Protein AF-A0A1G8ZQE1-F1 (afdb_monomer_lite)

pLDDT: mean 88.24, std 13.38, range [28.72, 98.56]

Structure (mmCIF, N/CA/C/O backbone):
data_AF-A0A1G8ZQE1-F1
#
_entry.id   AF-A0A1G8ZQE1-F1
#
loop_
_atom_site.group_PDB
_atom_site.id
_atom_site.type_symbol
_atom_site.label_atom_id
_atom_site.label_alt_id
_atom_site.label_comp_id
_atom_site.label_asym_id
_atom_site.label_entity_id
_atom_site.label_seq_id
_atom_site.pdbx_PDB_ins_code
_atom_site.Cartn_x
_atom_site.Cartn_y
_atom_site.Cartn_z
_atom_site.occupancy
_atom_site.B_iso_or_equiv
_atom_site.auth_seq_id
_atom_site.auth_comp_id
_atom_site.auth_asym_id
_atom_site.auth_atom_id
_atom_site.pdbx_PDB_model_num
ATOM 1 N N . MET A 1 1 ? -10.781 11.362 20.128 1.00 74.88 1 MET A N 1
ATOM 2 C CA . MET A 1 1 ? -9.457 10.837 19.726 1.00 74.88 1 MET A CA 1
ATOM 3 C C . MET A 1 1 ? -9.677 10.021 18.466 1.00 74.88 1 MET A C 1
ATOM 5 O O . MET A 1 1 ? -10.581 9.199 18.481 1.00 74.88 1 MET A O 1
ATOM 9 N N . THR A 1 2 ? -8.932 10.255 17.391 1.00 83.50 2 THR A N 1
ATOM 10 C CA . THR A 1 2 ? -9.034 9.439 16.171 1.00 83.50 2 THR A CA 1
ATOM 11 C C . THR A 1 2 ? -7.935 8.386 16.208 1.00 83.50 2 THR A C 1
ATOM 13 O O . THR A 1 2 ? -6.763 8.739 16.358 1.00 83.50 2 THR A O 1
ATOM 16 N N . ARG A 1 3 ? -8.302 7.106 16.096 1.00 92.19 3 ARG A N 1
ATOM 17 C CA . ARG A 1 3 ? -7.350 6.001 15.934 1.00 92.19 3 ARG A CA 1
ATOM 18 C C . ARG A 1 3 ? -7.222 5.705 14.440 1.00 92.19 3 ARG A C 1
ATOM 20 O O . ARG A 1 3 ? -8.227 5.488 13.770 1.00 92.19 3 ARG A O 1
ATOM 27 N N . ILE A 1 4 ? -5.996 5.742 13.928 1.00 94.06 4 ILE A N 1
ATOM 28 C CA . ILE A 1 4 ? -5.669 5.380 12.546 1.00 94.06 4 ILE A CA 1
ATOM 29 C C . ILE A 1 4 ? -4.749 4.170 12.598 1.00 94.06 4 ILE A C 1
ATOM 31 O O . ILE A 1 4 ? -3.746 4.188 13.314 1.00 94.06 4 ILE A O 1
ATOM 35 N N . GLN A 1 5 ? -5.074 3.143 11.824 1.00 96.62 5 GLN A N 1
ATOM 36 C CA . GLN A 1 5 ? -4.178 2.021 11.580 1.00 96.62 5 GLN A CA 1
ATOM 37 C C . GLN A 1 5 ? -3.595 2.163 10.177 1.00 96.62 5 GLN A C 1
ATOM 39 O O . GLN A 1 5 ? -4.320 2.118 9.185 1.00 96.62 5 GLN A O 1
ATOM 44 N N . GLN A 1 6 ? -2.289 2.384 10.092 1.00 97.25 6 GLN A N 1
ATOM 45 C CA . GLN A 1 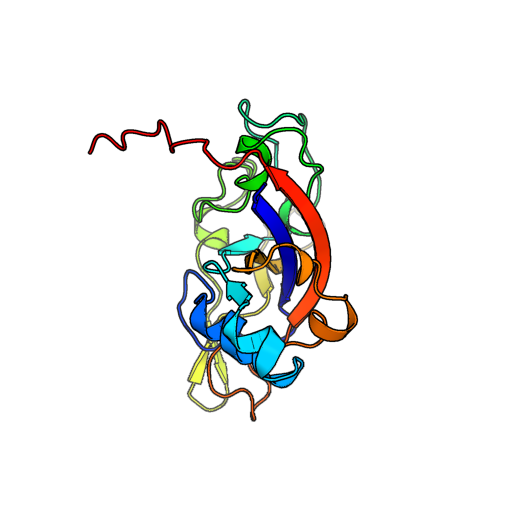6 ? -1.563 2.333 8.833 1.00 97.25 6 GLN A CA 1
ATOM 46 C C . GLN A 1 6 ? -1.208 0.878 8.551 1.00 97.25 6 GLN A C 1
ATOM 48 O O . GLN A 1 6 ? -0.646 0.212 9.418 1.00 97.25 6 GLN A O 1
ATOM 53 N N . VAL A 1 7 ? -1.530 0.403 7.353 1.00 98.12 7 VAL A N 1
ATOM 54 C CA . VAL A 1 7 ? -1.290 -0.981 6.939 1.00 98.12 7 VAL A CA 1
ATOM 55 C C . VA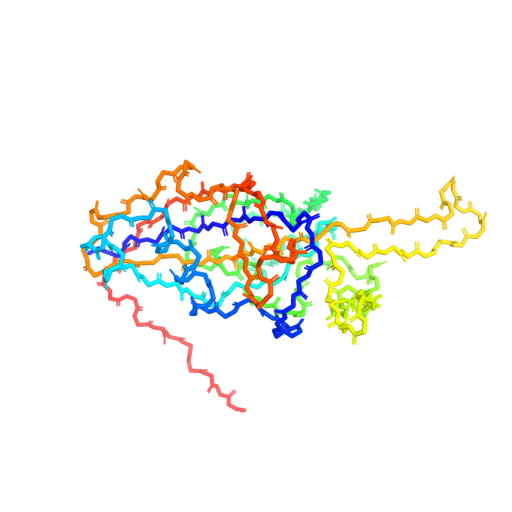L A 1 7 ? -0.477 -0.988 5.656 1.00 98.12 7 VAL A C 1
ATOM 57 O O . VAL A 1 7 ? -0.697 -0.162 4.764 1.00 98.12 7 VAL A O 1
ATOM 60 N N . HIS A 1 8 ? 0.474 -1.910 5.582 1.00 98.25 8 HIS A N 1
ATOM 61 C CA . HIS A 1 8 ? 1.386 -2.070 4.468 1.00 98.25 8 HIS A CA 1
ATOM 62 C C . HIS A 1 8 ? 1.402 -3.525 4.014 1.00 98.25 8 HIS A C 1
ATOM 64 O O . HIS A 1 8 ? 1.756 -4.431 4.771 1.00 98.25 8 HIS A O 1
ATOM 70 N N . TRP A 1 9 ? 1.022 -3.740 2.763 1.00 98.56 9 TRP A N 1
ATOM 71 C CA . TRP A 1 9 ? 0.944 -5.056 2.145 1.00 98.56 9 TRP A CA 1
ATOM 72 C C . TRP A 1 9 ? 1.964 -5.196 1.026 1.00 98.56 9 TRP A C 1
ATOM 74 O O . TRP A 1 9 ? 2.229 -4.236 0.318 1.00 98.56 9 TRP A O 1
ATOM 84 N N . GLU A 1 10 ? 2.488 -6.393 0.808 1.00 98.25 10 GLU A N 1
ATOM 85 C CA . GLU A 1 10 ? 3.235 -6.749 -0.400 1.00 98.25 10 GLU A CA 1
ATOM 86 C C . GLU A 1 10 ? 2.296 -7.375 -1.427 1.00 98.25 10 GLU A C 1
ATOM 88 O O . GLU A 1 10 ? 1.501 -8.245 -1.074 1.00 98.25 10 GLU A O 1
ATOM 93 N N . LEU A 1 11 ? 2.403 -6.962 -2.692 1.00 96.50 11 LEU A N 1
ATOM 94 C CA . LEU A 1 11 ? 1.735 -7.651 -3.793 1.00 96.50 11 LEU A CA 1
ATOM 95 C C . LEU A 1 11 ? 2.460 -8.966 -4.091 1.00 96.50 11 LEU A C 1
ATOM 97 O O . LEU A 1 11 ? 3.648 -8.981 -4.421 1.00 96.50 11 LEU A O 1
ATOM 101 N N . ASN A 1 12 ? 1.717 -10.066 -4.015 1.00 95.69 12 ASN A N 1
ATOM 102 C CA . ASN A 1 12 ? 2.200 -11.405 -4.344 1.00 95.69 12 ASN A CA 1
ATOM 103 C C . ASN A 1 12 ? 1.783 -11.838 -5.751 1.00 95.69 12 ASN A C 1
ATOM 105 O O . ASN A 1 12 ? 2.474 -12.640 -6.370 1.00 95.69 12 ASN A O 1
ATOM 109 N N . MET A 1 13 ? 0.684 -11.282 -6.266 1.00 94.81 13 MET A N 1
ATOM 110 C CA . MET A 1 13 ? 0.169 -11.567 -7.603 1.00 94.81 13 MET A CA 1
ATOM 111 C C . MET A 1 13 ? -0.226 -10.296 -8.343 1.00 94.81 13 MET A C 1
ATOM 113 O O . MET A 1 13 ? -0.535 -9.267 -7.737 1.00 94.81 13 MET A O 1
ATOM 117 N N . ASP A 1 14 ? -0.227 -10.383 -9.675 1.00 94.75 14 ASP A N 1
ATOM 118 C CA . ASP A 1 14 ? -0.580 -9.267 -10.550 1.00 94.75 14 ASP A CA 1
ATOM 119 C C . ASP A 1 14 ? -1.972 -8.724 -10.185 1.00 94.75 14 ASP A C 1
ATOM 121 O O . ASP A 1 14 ? -2.891 -9.482 -9.878 1.00 94.75 14 ASP A O 1
ATOM 125 N N . TYR A 1 15 ? -2.145 -7.409 -10.204 1.00 94.38 15 TYR A N 1
ATOM 126 C CA . TYR A 1 15 ? -3.361 -6.740 -9.760 1.00 94.38 15 TYR A CA 1
ATOM 127 C C . TYR A 1 15 ? -4.209 -6.283 -10.947 1.00 94.38 15 TYR A C 1
ATOM 129 O O . TYR A 1 15 ? -3.729 -5.635 -11.878 1.00 94.38 15 TYR A O 1
ATOM 137 N N . LEU A 1 16 ? -5.505 -6.591 -10.896 1.00 93.94 16 LEU A N 1
ATOM 138 C CA . LEU A 1 16 ? -6.478 -6.149 -11.888 1.00 93.94 16 LEU A CA 1
ATOM 139 C C . LEU A 1 16 ? -7.362 -5.044 -11.299 1.00 93.94 16 LEU A C 1
ATOM 141 O O . LEU A 1 16 ? -8.345 -5.312 -10.603 1.00 93.94 16 LEU A O 1
ATOM 145 N N . GLY A 1 17 ? -7.032 -3.793 -11.602 1.00 91.44 17 GLY A N 1
ATOM 146 C CA . GLY A 1 17 ? -7.780 -2.639 -11.121 1.00 91.44 17 GLY A CA 1
ATOM 147 C C . GLY A 1 17 ? -7.195 -1.322 -11.612 1.00 91.44 17 GLY A C 1
ATOM 148 O O . GLY A 1 17 ? -6.689 -1.235 -12.728 1.00 91.44 17 GLY A O 1
ATOM 149 N N . HIS A 1 18 ? -7.301 -0.281 -10.790 1.00 91.31 18 HIS A N 1
ATOM 150 C CA . HIS A 1 18 ? -6.838 1.053 -11.162 1.00 91.31 18 HIS A CA 1
ATOM 151 C C . HIS A 1 18 ? -5.294 1.148 -11.160 1.00 91.31 18 HIS A C 1
ATOM 153 O O . HIS A 1 18 ? -4.672 0.699 -10.201 1.00 91.31 18 HIS A O 1
ATOM 159 N N . PRO A 1 19 ? -4.657 1.758 -12.179 1.00 87.25 19 PRO A N 1
ATOM 160 C CA . PRO A 1 19 ? -3.200 1.715 -12.360 1.00 87.25 19 PRO A CA 1
ATOM 161 C C . PRO A 1 19 ? -2.379 2.427 -11.279 1.00 87.25 19 PRO A C 1
ATOM 163 O O . PRO A 1 19 ? -1.227 2.079 -11.062 1.00 87.25 19 PRO A O 1
ATOM 166 N N . TYR A 1 20 ? -2.965 3.419 -10.609 1.00 87.38 20 TYR A N 1
ATOM 167 C CA . TYR A 1 20 ? -2.240 4.286 -9.670 1.00 87.38 20 TYR A CA 1
ATOM 168 C C . TYR A 1 20 ? -2.522 3.996 -8.194 1.00 87.38 20 TYR A C 1
ATOM 170 O O . TYR A 1 20 ? -1.831 4.516 -7.323 1.00 87.38 20 TYR A O 1
ATOM 178 N N . TYR A 1 21 ? -3.570 3.227 -7.902 1.00 92.94 21 TYR A N 1
ATOM 179 C CA . TYR A 1 21 ? -3.982 2.952 -6.531 1.00 92.94 21 TYR A CA 1
ATOM 180 C C . TYR A 1 21 ? -4.882 1.717 -6.453 1.00 92.94 21 TYR A C 1
ATOM 182 O O . TYR A 1 21 ? -5.594 1.361 -7.396 1.00 92.94 21 TYR A O 1
ATOM 190 N N . VAL A 1 22 ? -4.942 1.122 -5.268 1.00 95.88 22 VAL A N 1
ATOM 191 C CA . VAL A 1 22 ? -6.024 0.225 -4.867 1.00 95.88 22 VAL A CA 1
ATOM 192 C C . VAL A 1 22 ? -7.141 1.073 -4.267 1.00 95.88 22 VAL A C 1
ATOM 194 O O . VAL A 1 22 ? -6.901 1.889 -3.379 1.00 95.88 22 VAL A O 1
ATOM 197 N N . SER A 1 23 ? -8.371 0.955 -4.771 1.00 96.12 23 SER A N 1
ATOM 198 C CA . SER A 1 23 ? -9.459 1.791 -4.254 1.00 96.12 23 SER A CA 1
ATOM 199 C C . SER A 1 23 ? -9.791 1.440 -2.806 1.00 96.12 23 SER A C 1
ATOM 201 O O . SER A 1 23 ? -9.729 0.272 -2.419 1.00 96.12 23 SER A O 1
ATOM 203 N N . GLY A 1 24 ? -10.206 2.438 -2.019 1.00 96.56 24 GLY A N 1
ATOM 204 C CA . GLY A 1 24 ? -10.662 2.189 -0.647 1.00 96.56 24 GLY A CA 1
ATOM 205 C C . GLY A 1 24 ? -11.797 1.165 -0.608 1.00 96.56 24 GLY A C 1
ATOM 206 O O . GLY A 1 24 ? -11.796 0.274 0.230 1.00 96.56 24 GLY A O 1
ATOM 207 N N . ASN A 1 25 ? -12.690 1.190 -1.604 1.00 95.19 25 ASN A N 1
ATOM 208 C CA . ASN A 1 25 ? -13.752 0.194 -1.745 1.00 95.19 25 ASN A CA 1
ATOM 209 C C . ASN A 1 25 ? -13.220 -1.230 -2.008 1.00 95.19 25 ASN A C 1
ATOM 211 O O . ASN A 1 25 ? -13.773 -2.206 -1.505 1.00 95.19 25 ASN A O 1
ATOM 215 N N . ALA A 1 26 ? -12.142 -1.379 -2.787 1.00 95.88 26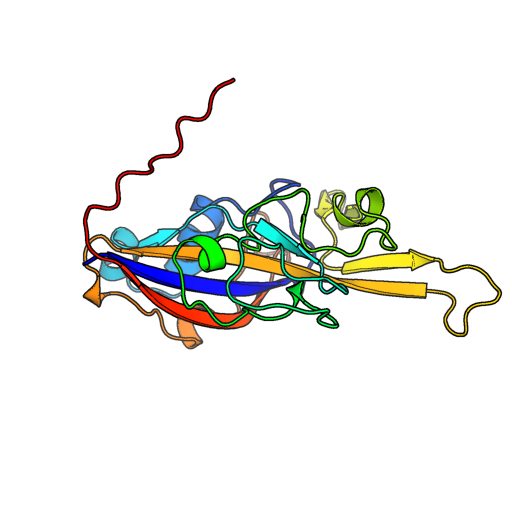 ALA A N 1
ATOM 216 C CA . ALA A 1 26 ? -11.529 -2.686 -3.025 1.00 95.88 26 ALA A CA 1
ATOM 217 C C . ALA A 1 26 ? -10.902 -3.266 -1.748 1.00 95.88 26 ALA A C 1
ATOM 219 O O . ALA A 1 26 ? -11.036 -4.469 -1.522 1.00 95.88 26 ALA A O 1
ATOM 220 N N . ILE A 1 27 ? -10.276 -2.418 -0.923 1.00 97.56 27 ILE A N 1
ATOM 221 C CA . ILE A 1 27 ? -9.722 -2.792 0.388 1.00 97.56 27 ILE A CA 1
ATOM 222 C C . ILE A 1 27 ? -10.855 -3.118 1.363 1.00 97.56 27 ILE A C 1
ATOM 224 O O . ILE A 1 27 ? -10.860 -4.193 1.951 1.00 97.56 27 ILE A O 1
ATOM 228 N N . TYR A 1 28 ? -11.860 -2.245 1.464 1.00 96.88 28 TYR A N 1
ATOM 229 C CA . TYR A 1 28 ? -13.053 -2.442 2.287 1.00 96.88 28 TYR A CA 1
ATOM 230 C C . TYR A 1 28 ? -13.715 -3.797 2.019 1.00 96.88 28 TYR A C 1
ATOM 232 O O . TYR A 1 28 ? -13.971 -4.557 2.947 1.00 96.88 28 TYR A O 1
ATOM 240 N N . HIS A 1 29 ? -13.951 -4.148 0.752 1.00 95.31 29 HIS A N 1
ATOM 241 C CA . HIS A 1 29 ? -14.540 -5.444 0.415 1.00 95.31 29 HIS A CA 1
ATOM 242 C C . HIS A 1 29 ? -13.605 -6.629 0.656 1.00 95.31 29 HIS A C 1
ATOM 244 O O . HIS A 1 29 ? -14.102 -7.719 0.912 1.00 95.31 29 HIS A O 1
ATOM 250 N N . ALA A 1 30 ? -12.286 -6.454 0.545 1.00 96.00 30 ALA A N 1
ATOM 251 C CA . ALA A 1 30 ? -11.346 -7.519 0.883 1.00 96.00 30 ALA A CA 1
ATOM 252 C C . ALA A 1 30 ? -11.377 -7.814 2.391 1.00 96.00 30 ALA A C 1
ATOM 254 O O . ALA A 1 30 ? -11.460 -8.975 2.775 1.00 96.00 30 ALA A O 1
ATOM 255 N N . LEU A 1 31 ? -11.419 -6.772 3.228 1.00 96.69 31 LEU A N 1
ATOM 256 C CA . LEU A 1 31 ? -11.558 -6.903 4.682 1.00 96.69 31 LEU A CA 1
ATOM 257 C C . LEU A 1 31 ? -12.892 -7.546 5.080 1.00 96.69 31 LEU A C 1
ATOM 259 O O . LEU A 1 31 ? -12.921 -8.407 5.951 1.00 96.69 31 LEU A O 1
ATOM 263 N N . GLY A 1 32 ? -13.989 -7.194 4.405 1.00 94.88 32 GLY A N 1
ATOM 264 C CA . GLY A 1 32 ? -15.312 -7.779 4.663 1.00 94.88 32 GLY A CA 1
ATOM 265 C C . GLY A 1 32 ? -15.430 -9.279 4.379 1.00 94.88 32 GLY A C 1
ATOM 266 O O . GLY A 1 32 ? -16.418 -9.886 4.770 1.00 94.88 32 GLY A O 1
ATOM 267 N N . MET A 1 33 ? -14.446 -9.889 3.707 1.00 92.50 33 MET A N 1
ATOM 268 C CA . MET A 1 33 ? -14.380 -11.348 3.557 1.00 92.50 33 MET A CA 1
ATOM 269 C C . MET A 1 33 ? -13.837 -12.051 4.807 1.00 92.50 33 MET A C 1
ATOM 271 O O . MET A 1 33 ? -14.060 -13.248 4.955 1.00 92.50 33 MET A O 1
ATOM 275 N N . GLN A 1 34 ? -13.114 -11.322 5.663 1.00 94.06 34 GLN A N 1
ATOM 276 C CA . GLN A 1 34 ? -12.479 -11.836 6.882 1.00 94.06 34 GLN A CA 1
ATOM 277 C C . GLN A 1 34 ? -13.176 -11.343 8.156 1.00 94.06 34 GLN A C 1
ATOM 279 O O . GLN A 1 34 ? -13.113 -11.997 9.191 1.00 94.06 34 GLN A O 1
ATOM 284 N N . LEU A 1 35 ? -13.832 -10.183 8.090 1.00 95.06 35 LEU A N 1
ATOM 285 C CA . LEU A 1 35 ? -14.507 -9.557 9.221 1.00 95.06 35 LEU A CA 1
ATOM 286 C C . LEU A 1 35 ? -15.956 -10.015 9.379 1.00 95.06 35 LEU A C 1
ATOM 288 O O . LEU A 1 35 ? -16.666 -10.260 8.402 1.00 95.06 35 LEU A O 1
ATOM 292 N N . GLU A 1 36 ? -16.420 -10.013 10.628 1.00 93.69 36 GLU A N 1
ATOM 293 C CA . GLU A 1 36 ? -17.847 -10.064 10.932 1.00 93.69 36 GLU A CA 1
ATOM 294 C C . GLU A 1 36 ? -18.559 -8.813 10.391 1.00 93.69 36 GLU A C 1
ATOM 296 O O . GLU A 1 36 ? -17.985 -7.725 10.275 1.00 93.69 36 GLU A O 1
ATOM 301 N N . HIS A 1 37 ? -19.825 -8.982 10.006 1.00 92.38 37 HIS A N 1
ATOM 302 C CA . HIS A 1 37 ? -20.577 -7.959 9.279 1.00 92.38 37 HIS A CA 1
ATOM 303 C C . HIS A 1 37 ? -20.765 -6.659 10.080 1.00 92.38 37 HIS A C 1
ATOM 305 O O . HIS A 1 37 ? -20.744 -5.568 9.511 1.00 92.38 37 HIS A O 1
ATOM 311 N N . ASP A 1 38 ? -20.937 -6.781 11.393 1.00 91.75 38 ASP A N 1
ATOM 312 C CA . ASP A 1 38 ? -21.126 -5.674 12.326 1.00 91.75 38 ASP A CA 1
ATOM 313 C C . ASP A 1 38 ? -19.859 -4.828 12.498 1.00 91.75 38 ASP A C 1
ATOM 315 O O . ASP A 1 38 ? -19.956 -3.606 12.533 1.00 91.75 38 ASP A O 1
ATOM 319 N N . VAL A 1 39 ? -18.675 -5.444 12.519 1.00 93.44 39 VAL A N 1
ATOM 320 C CA . VAL A 1 39 ? -17.393 -4.727 12.499 1.00 93.44 39 VAL A CA 1
ATOM 321 C C . VAL A 1 39 ? -17.172 -4.101 11.124 1.00 93.44 39 VAL A C 1
ATOM 323 O O . VAL A 1 39 ? -16.827 -2.924 11.017 1.00 93.44 39 VAL A O 1
ATOM 326 N N . HIS A 1 40 ? -17.409 -4.867 10.055 1.00 95.94 40 HIS A N 1
ATOM 327 C CA . HIS A 1 40 ? -17.120 -4.465 8.678 1.00 95.94 40 HIS A CA 1
ATOM 328 C C . HIS A 1 40 ? -17.804 -3.156 8.272 1.00 95.94 40 HIS A C 1
ATOM 330 O O . HIS A 1 40 ? -17.158 -2.301 7.673 1.00 95.94 40 HIS A O 1
ATOM 336 N N . GLN A 1 41 ? -19.073 -2.954 8.631 1.00 95.06 41 GLN A N 1
ATOM 337 C CA . GLN A 1 41 ? -19.821 -1.729 8.303 1.00 95.06 41 GLN A CA 1
ATOM 338 C C . GLN A 1 41 ? -19.267 -0.449 8.953 1.00 95.06 41 GLN A C 1
ATOM 340 O O . GLN A 1 41 ? -19.571 0.641 8.476 1.00 95.06 41 GLN A O 1
ATOM 345 N N . HIS A 1 42 ? -18.461 -0.571 10.011 1.00 95.50 42 HIS A N 1
ATOM 346 C CA . HIS A 1 42 ? -17.875 0.564 10.729 1.00 95.50 42 HIS A CA 1
ATOM 347 C C . HIS A 1 42 ? -16.421 0.841 10.340 1.00 95.50 42 HIS A C 1
ATOM 349 O O . HIS A 1 42 ? -15.862 1.854 10.763 1.00 95.50 42 HIS A O 1
ATOM 355 N N . ILE A 1 43 ? -15.802 -0.032 9.536 1.00 95.75 43 ILE A N 1
ATOM 356 C CA . ILE A 1 43 ? -14.443 0.161 9.028 1.00 95.75 43 ILE A CA 1
ATOM 357 C C . ILE A 1 43 ? -14.474 0.955 7.727 1.00 95.75 43 ILE A C 1
ATOM 359 O O . ILE A 1 43 ? -15.206 0.655 6.788 1.00 95.75 43 ILE A O 1
ATOM 363 N N . ASN A 1 44 ? -13.580 1.929 7.639 1.00 96.31 44 ASN A N 1
ATOM 364 C CA . ASN A 1 44 ? -13.335 2.726 6.454 1.00 96.3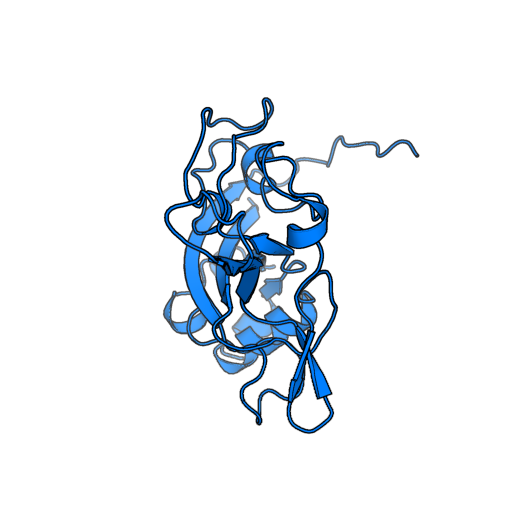1 44 ASN A CA 1
ATOM 365 C C . ASN A 1 44 ? -11.870 2.577 6.039 1.00 96.31 44 ASN A C 1
ATOM 367 O O . ASN A 1 44 ? -10.967 2.583 6.879 1.00 96.31 44 ASN A O 1
ATOM 371 N N . ALA A 1 45 ? -11.630 2.484 4.733 1.00 97.38 45 ALA A N 1
ATOM 372 C CA . ALA A 1 45 ? -10.294 2.376 4.164 1.00 97.38 45 ALA A CA 1
ATOM 373 C C . ALA A 1 45 ? -10.012 3.545 3.217 1.00 97.38 45 ALA A C 1
ATOM 375 O O . ALA A 1 45 ? -10.826 3.881 2.351 1.00 97.38 45 ALA A O 1
ATOM 376 N N . SER A 1 46 ? -8.828 4.143 3.343 1.00 96.25 46 SER A N 1
ATOM 377 C CA . SER A 1 46 ? -8.313 5.059 2.328 1.00 96.25 46 SER A CA 1
ATOM 378 C C . SER A 1 46 ? -8.035 4.325 1.016 1.00 96.25 46 SER A C 1
ATOM 380 O O . SER A 1 46 ? -7.965 3.099 0.961 1.00 96.25 46 SER A O 1
ATOM 382 N N . HIS A 1 47 ? -7.764 5.085 -0.045 1.00 95.94 47 HIS A N 1
ATOM 383 C CA . HIS A 1 47 ? -7.053 4.527 -1.192 1.00 95.94 47 HIS A CA 1
ATOM 384 C C . HIS A 1 47 ? -5.704 3.961 -0.731 1.00 95.94 47 HIS A C 1
ATOM 386 O O . HIS A 1 47 ? -5.011 4.597 0.071 1.00 95.94 47 HIS A O 1
ATOM 392 N N . GLY A 1 48 ? -5.375 2.766 -1.210 1.00 96.31 48 GLY A N 1
ATOM 393 C CA . GLY A 1 48 ? -4.071 2.148 -1.046 1.00 96.31 48 GLY A CA 1
ATOM 394 C C . GLY A 1 48 ? -3.134 2.637 -2.139 1.00 96.31 48 GLY A C 1
ATOM 395 O O . GLY A 1 48 ? -3.429 2.476 -3.322 1.00 96.31 48 GLY A O 1
ATOM 396 N N . MET A 1 49 ? -2.019 3.240 -1.753 1.00 95.81 49 MET A N 1
ATOM 397 C CA . MET A 1 49 ? -1.019 3.738 -2.692 1.00 95.81 49 MET A CA 1
ATOM 398 C C . MET A 1 49 ? 0.000 2.647 -2.979 1.00 95.81 49 MET A C 1
ATOM 400 O O . MET A 1 49 ? 0.483 2.011 -2.041 1.00 95.81 49 MET A O 1
ATOM 404 N N . PHE A 1 50 ? 0.328 2.439 -4.254 1.00 95.12 50 PHE A N 1
ATOM 405 C CA . PHE A 1 50 ? 1.437 1.564 -4.619 1.00 95.12 50 PHE A CA 1
ATOM 406 C C . PHE A 1 50 ? 2.758 2.191 -4.176 1.00 95.12 50 PHE A C 1
ATOM 408 O O . PHE A 1 50 ? 2.938 3.397 -4.305 1.00 95.12 50 PHE A O 1
ATOM 415 N N . VAL A 1 51 ? 3.664 1.387 -3.626 1.00 95.00 51 VAL A N 1
ATOM 416 C CA . VAL A 1 51 ? 4.958 1.837 -3.104 1.00 95.00 51 VAL A CA 1
ATOM 417 C C . VAL A 1 51 ? 6.045 0.873 -3.581 1.00 95.00 51 VAL A C 1
ATOM 419 O O . VAL A 1 51 ? 5.926 -0.329 -3.340 1.00 95.00 51 VAL A O 1
ATOM 422 N N . PRO A 1 52 ? 7.107 1.338 -4.254 1.00 94.69 52 PRO A N 1
ATOM 423 C CA . PRO A 1 52 ? 8.187 0.460 -4.686 1.00 94.69 52 PRO A CA 1
ATOM 424 C C . PRO A 1 52 ? 9.165 0.150 -3.542 1.00 94.69 52 PRO A C 1
ATOM 426 O O . PRO A 1 52 ? 9.598 1.036 -2.811 1.00 94.69 52 PRO A O 1
ATOM 429 N N . GLY A 1 53 ? 9.626 -1.096 -3.427 1.00 94.31 53 GLY A N 1
ATOM 430 C CA . GLY A 1 53 ? 10.697 -1.485 -2.497 1.00 94.31 53 GLY A CA 1
ATOM 431 C C . GLY A 1 53 ? 12.080 -0.998 -2.938 1.00 94.31 53 GLY A C 1
ATOM 432 O O . GLY A 1 53 ? 12.918 -1.799 -3.348 1.00 94.31 53 GLY A O 1
ATOM 433 N N . GLN A 1 54 ? 12.326 0.311 -2.905 1.00 93.44 54 GLN A N 1
ATOM 434 C CA . GLN A 1 54 ? 13.527 0.948 -3.462 1.00 93.44 54 GLN A CA 1
ATOM 435 C C . GLN A 1 54 ? 14.305 1.776 -2.444 1.00 93.44 54 GLN A C 1
ATOM 437 O O . GLN A 1 54 ? 13.834 2.058 -1.348 1.00 93.44 54 GLN A O 1
ATOM 442 N N . PHE A 1 55 ? 15.532 2.152 -2.811 1.00 92.19 55 PHE A N 1
ATOM 443 C CA . PHE A 1 55 ? 16.325 3.082 -2.009 1.00 92.19 55 PHE A CA 1
ATOM 444 C C . PHE A 1 55 ? 15.670 4.456 -1.987 1.00 92.19 55 PHE A C 1
ATOM 446 O O . PHE A 1 55 ? 15.334 5.002 -3.042 1.00 92.19 55 PHE A O 1
ATOM 453 N N . GLY A 1 56 ? 15.596 5.029 -0.795 1.00 93.75 56 GLY A N 1
ATOM 454 C CA . GLY A 1 56 ? 15.075 6.365 -0.601 1.00 93.75 56 GLY A CA 1
ATOM 455 C C . GLY A 1 56 ? 15.797 7.134 0.485 1.00 93.75 56 GLY A C 1
ATOM 456 O O . GLY A 1 56 ? 16.633 6.588 1.205 1.00 93.75 56 GLY A O 1
ATOM 457 N N . THR A 1 57 ? 15.459 8.409 0.572 1.00 95.00 57 THR A N 1
ATOM 458 C CA . THR A 1 57 ? 15.814 9.317 1.651 1.00 95.00 57 THR A CA 1
ATOM 459 C C . THR A 1 57 ? 14.536 9.883 2.242 1.00 95.00 57 THR A C 1
ATOM 461 O O . THR A 1 57 ? 13.567 10.136 1.524 1.00 95.00 57 THR A O 1
ATOM 464 N N . PHE A 1 58 ? 14.525 10.095 3.550 1.00 94.00 58 PHE A N 1
ATOM 465 C CA . PHE A 1 58 ? 13.434 10.836 4.165 1.00 94.00 58 PHE A CA 1
ATOM 466 C C . PHE A 1 58 ? 13.430 12.291 3.661 1.00 94.00 58 PHE A C 1
ATOM 468 O O . PHE A 1 58 ? 14.507 12.894 3.585 1.00 94.00 58 PHE A O 1
ATOM 475 N N . PRO A 1 59 ? 12.258 12.835 3.278 1.00 92.31 59 PRO A N 1
ATOM 476 C CA . PRO A 1 59 ? 12.078 14.265 3.041 1.00 92.31 59 PRO A CA 1
ATOM 477 C C . PRO A 1 59 ? 12.399 15.086 4.294 1.00 92.31 59 PRO A C 1
ATOM 479 O O . PRO A 1 59 ? 12.320 14.566 5.405 1.00 92.31 59 PRO A O 1
ATOM 482 N N . GLU A 1 60 ? 12.724 16.368 4.120 1.00 90.44 60 GLU A N 1
ATOM 483 C CA . GLU A 1 60 ? 13.086 17.269 5.227 1.00 90.44 60 GLU A CA 1
ATOM 484 C C . GLU A 1 60 ? 11.952 17.419 6.252 1.00 90.44 60 GLU A C 1
ATOM 486 O O . GLU A 1 60 ? 12.198 17.566 7.446 1.00 90.44 60 GLU A O 1
ATOM 491 N N . GLU A 1 61 ? 10.703 17.342 5.796 1.00 88.50 61 GLU A N 1
ATOM 492 C CA . GLU A 1 61 ? 9.511 17.481 6.630 1.00 88.50 61 GLU A CA 1
ATOM 493 C C . GLU A 1 61 ? 9.201 16.231 7.469 1.00 88.50 61 GLU A C 1
ATOM 495 O O . GLU A 1 61 ? 8.311 16.275 8.323 1.00 88.50 61 GLU A O 1
ATOM 500 N N . HIS A 1 62 ? 9.886 15.115 7.210 1.00 91.88 62 HIS A N 1
ATOM 501 C CA . HIS A 1 62 ? 9.722 13.870 7.951 1.00 91.88 62 HIS A CA 1
ATOM 502 C C . HIS A 1 62 ? 10.600 13.879 9.214 1.00 91.88 62 HIS A C 1
ATOM 504 O O . HIS A 1 62 ? 11.728 14.363 9.193 1.00 91.88 62 HIS A O 1
ATOM 510 N N . SER A 1 63 ? 10.107 13.318 10.322 1.00 91.69 63 SER A N 1
ATOM 511 C CA . SER A 1 63 ? 10.850 13.271 11.598 1.00 91.69 63 SER A CA 1
ATOM 512 C C . SER A 1 63 ? 12.170 12.496 11.507 1.00 91.69 63 SER A C 1
ATOM 514 O O . SER A 1 63 ? 13.195 12.896 12.060 1.00 91.69 63 SER A O 1
ATOM 516 N N . GLN A 1 64 ? 12.150 11.375 10.790 1.00 92.25 64 GLN A N 1
ATOM 517 C CA . GLN A 1 64 ? 13.344 10.590 10.484 1.00 92.25 64 GLN A CA 1
ATOM 518 C C . GLN A 1 64 ? 14.198 11.219 9.385 1.00 92.25 64 GLN A C 1
ATOM 520 O O . GLN A 1 64 ? 13.707 11.941 8.527 1.00 92.25 64 GLN A O 1
ATOM 525 N N . SER A 1 65 ? 15.482 10.863 9.368 1.00 93.31 65 SER A N 1
ATOM 526 C CA . SER A 1 65 ? 16.454 11.357 8.396 1.00 93.31 65 SER A CA 1
ATOM 527 C C . SER A 1 65 ? 17.338 10.236 7.845 1.00 93.31 65 SER A C 1
ATOM 529 O O . SER A 1 65 ? 17.395 9.127 8.378 1.00 93.31 65 SER A O 1
ATOM 531 N N . GLY A 1 66 ? 18.050 10.540 6.760 1.00 91.94 66 GLY A N 1
ATOM 532 C CA . GLY A 1 66 ? 19.034 9.646 6.154 1.00 91.94 66 GLY A CA 1
ATOM 533 C C . GLY A 1 66 ? 18.486 8.755 5.039 1.00 91.94 66 GLY A C 1
ATOM 534 O O . GLY A 1 66 ? 17.310 8.796 4.678 1.00 91.94 66 GLY A O 1
ATOM 535 N N . ILE A 1 67 ? 19.395 7.959 4.468 1.00 91.62 67 ILE A N 1
ATOM 536 C CA . ILE A 1 67 ? 19.125 7.061 3.342 1.00 91.62 67 ILE A CA 1
ATOM 537 C C . ILE A 1 67 ? 18.771 5.676 3.874 1.00 91.62 67 ILE A C 1
ATOM 539 O O . ILE A 1 67 ? 19.541 5.086 4.636 1.00 91.62 67 ILE A O 1
ATOM 543 N N . ARG A 1 68 ? 17.654 5.115 3.405 1.00 91.88 68 ARG A N 1
ATOM 544 C CA . ARG A 1 68 ? 17.208 3.769 3.766 1.00 91.88 68 ARG A CA 1
ATOM 545 C C . ARG A 1 68 ? 17.200 2.850 2.537 1.00 91.88 68 ARG A C 1
ATOM 547 O O . ARG A 1 68 ? 16.558 3.167 1.529 1.00 91.88 68 ARG A O 1
ATOM 554 N N . PRO A 1 69 ? 17.909 1.706 2.576 1.00 89.19 69 PRO A N 1
ATOM 555 C CA . PRO A 1 69 ? 17.735 0.669 1.567 1.00 89.19 69 PRO A CA 1
ATOM 556 C C . PRO A 1 69 ? 16.322 0.088 1.677 1.00 89.19 69 PRO A C 1
ATOM 558 O O . PRO A 1 69 ? 15.847 -0.139 2.786 1.00 89.19 69 PRO A O 1
ATOM 561 N N . TYR A 1 70 ? 15.676 -0.169 0.536 1.00 90.00 70 TYR A N 1
ATOM 562 C CA . TYR A 1 70 ? 14.320 -0.739 0.480 1.00 90.00 70 TYR A CA 1
ATOM 563 C C . TYR A 1 70 ? 13.302 0.042 1.331 1.00 90.00 70 TYR A C 1
ATOM 565 O O . TYR A 1 70 ? 12.469 -0.531 2.017 1.00 90.00 70 TYR A O 1
ATOM 573 N N . MET A 1 71 ? 13.380 1.370 1.300 1.00 93.88 71 MET A N 1
ATOM 574 C CA . MET A 1 71 ? 12.569 2.265 2.120 1.00 93.88 71 MET A CA 1
ATOM 575 C C . MET A 1 71 ? 11.070 1.978 2.011 1.00 93.88 71 MET A C 1
ATOM 577 O O . MET A 1 71 ? 10.386 1.971 3.025 1.00 93.88 71 MET A O 1
ATOM 581 N N . GLY A 1 72 ? 10.581 1.691 0.805 1.00 93.94 72 GLY A N 1
ATOM 582 C CA . GLY A 1 72 ? 9.172 1.400 0.562 1.00 93.94 72 GLY A CA 1
ATOM 583 C C . GLY A 1 72 ? 8.701 -0.012 0.918 1.00 93.94 72 GLY A C 1
ATOM 584 O O . GLY A 1 72 ? 7.560 -0.312 0.603 1.00 93.94 72 GLY A O 1
ATOM 585 N N . SER A 1 73 ? 9.541 -0.881 1.503 1.00 94.88 73 SER A N 1
ATOM 586 C CA . SER A 1 73 ? 9.160 -2.263 1.856 1.00 94.88 73 SER A CA 1
ATOM 587 C C . SER A 1 73 ? 8.727 -2.460 3.314 1.00 94.88 73 SER A C 1
ATOM 589 O O . SER A 1 73 ? 8.486 -3.594 3.724 1.00 94.88 73 SER A O 1
ATOM 591 N N . ALA A 1 74 ? 8.740 -1.402 4.125 1.00 93.88 74 ALA A N 1
ATOM 592 C CA . ALA A 1 74 ? 8.362 -1.432 5.536 1.00 93.88 74 ALA A CA 1
ATOM 593 C C . ALA A 1 74 ? 7.841 -0.061 5.966 1.00 93.88 74 ALA A C 1
ATOM 595 O O . ALA A 1 74 ? 8.196 0.958 5.361 1.00 93.88 74 ALA A O 1
ATOM 596 N N . LEU A 1 75 ? 7.043 -0.013 7.033 1.00 95.25 75 LEU A N 1
ATOM 597 C CA . LEU A 1 75 ? 6.601 1.262 7.571 1.00 95.25 75 LEU A CA 1
ATOM 598 C C . LEU A 1 75 ? 7.748 1.907 8.367 1.00 95.25 75 LEU A C 1
ATOM 600 O O . LEU A 1 75 ? 8.463 1.244 9.122 1.00 95.25 75 LEU A O 1
ATOM 604 N N . PRO A 1 76 ? 8.014 3.202 8.162 1.00 93.12 76 PRO A N 1
ATOM 605 C CA . PRO A 1 76 ? 8.876 3.955 9.054 1.00 93.12 76 PRO A CA 1
ATOM 606 C C . PRO A 1 76 ? 8.133 4.280 10.354 1.00 93.12 76 PRO A C 1
ATOM 608 O O . PRO A 1 76 ? 6.908 4.437 10.367 1.00 93.12 76 PRO A O 1
ATOM 611 N N . ASP A 1 77 ? 8.893 4.443 11.437 1.00 92.06 77 ASP A N 1
ATOM 612 C CA . ASP A 1 77 ? 8.393 5.076 12.656 1.00 92.06 77 ASP A CA 1
ATOM 613 C C . ASP A 1 77 ? 7.730 6.431 12.366 1.00 92.06 77 ASP A C 1
ATOM 615 O O . ASP A 1 77 ? 8.172 7.223 11.532 1.00 92.06 77 ASP A O 1
ATOM 619 N N . VAL A 1 78 ? 6.657 6.681 13.104 1.00 91.94 78 VAL A N 1
ATOM 620 C CA . VAL A 1 78 ? 5.797 7.858 12.978 1.00 91.94 78 VAL A CA 1
ATOM 621 C C . VAL A 1 78 ? 5.781 8.558 14.323 1.00 91.94 78 VAL A C 1
ATOM 623 O O . VAL A 1 78 ? 5.212 8.019 15.280 1.00 91.94 78 VAL A O 1
ATOM 626 N N . GLU A 1 79 ? 6.389 9.738 14.368 1.00 89.94 79 GLU A N 1
ATOM 627 C CA . GLU A 1 79 ? 6.455 10.631 15.528 1.00 89.94 79 GLU A CA 1
ATOM 628 C C . GLU A 1 79 ? 5.529 11.844 15.358 1.00 89.94 79 GLU A C 1
ATOM 630 O O . GLU A 1 79 ? 5.018 12.391 16.336 1.00 89.94 79 GLU A O 1
ATOM 635 N N . SER A 1 80 ? 5.270 12.243 14.110 1.00 87.50 80 SER A N 1
ATOM 636 C CA . SER A 1 80 ? 4.435 13.382 13.738 1.00 87.50 80 SER A CA 1
ATOM 637 C C . SER A 1 80 ? 3.299 12.985 12.788 1.00 87.50 80 SER A C 1
ATOM 639 O O . SER A 1 80 ? 3.308 11.926 12.163 1.00 87.50 80 SER A O 1
ATOM 641 N N . TYR A 1 81 ? 2.296 13.855 12.643 1.00 86.19 81 TYR A N 1
ATOM 642 C CA . TYR A 1 81 ? 1.210 13.629 11.681 1.00 86.19 81 TYR A CA 1
ATOM 643 C C . TYR A 1 81 ? 1.699 13.649 10.223 1.00 86.19 81 TYR A C 1
ATOM 645 O O . TYR A 1 81 ? 1.132 12.955 9.384 1.00 86.19 81 TYR A O 1
ATOM 653 N N . THR A 1 82 ? 2.754 14.410 9.921 1.00 86.50 82 THR A N 1
ATOM 654 C CA . THR A 1 82 ? 3.342 14.479 8.575 1.00 86.50 82 THR A CA 1
ATOM 655 C C . THR A 1 82 ? 3.968 13.145 8.176 1.00 86.50 82 THR A C 1
ATOM 657 O O . THR A 1 82 ? 3.798 12.709 7.038 1.00 86.50 82 THR A O 1
ATOM 660 N N . ASP A 1 83 ? 4.604 12.452 9.126 1.00 91.50 83 ASP A N 1
ATOM 661 C CA . ASP A 1 83 ? 5.299 11.181 8.884 1.00 91.50 83 ASP A CA 1
ATOM 662 C C . ASP A 1 83 ? 4.362 10.102 8.331 1.00 91.50 83 ASP A C 1
ATOM 664 O O . ASP A 1 83 ? 4.754 9.297 7.485 1.00 91.50 83 ASP A O 1
ATOM 668 N N . LEU A 1 84 ? 3.086 10.123 8.748 1.00 89.56 84 LEU A N 1
ATOM 669 C CA . LEU A 1 84 ? 2.079 9.191 8.242 1.00 89.56 84 LEU A CA 1
ATOM 670 C C . LEU A 1 84 ? 2.014 9.194 6.721 1.00 89.56 84 LEU A C 1
ATOM 672 O O . LEU A 1 84 ? 1.760 8.148 6.134 1.00 89.56 84 LEU A O 1
ATOM 676 N N . PHE A 1 85 ? 2.207 10.348 6.084 1.00 89.31 85 PHE A N 1
ATOM 677 C CA . PHE A 1 85 ? 1.932 10.548 4.666 1.00 89.31 85 PHE A CA 1
ATOM 678 C C . PHE A 1 85 ? 3.139 10.361 3.754 1.00 89.31 85 PHE A C 1
ATOM 680 O O . PHE A 1 85 ? 3.014 10.597 2.553 1.00 89.31 85 PHE A O 1
ATOM 687 N N . LEU A 1 86 ? 4.264 9.858 4.273 1.00 93.06 86 LEU A N 1
ATOM 688 C CA . LEU A 1 86 ? 5.476 9.612 3.489 1.00 93.06 86 LEU A CA 1
ATOM 689 C C . LEU A 1 86 ? 5.214 8.846 2.181 1.00 93.06 86 LEU A C 1
ATOM 691 O O . LEU A 1 86 ? 5.747 9.194 1.129 1.00 93.06 86 LEU A O 1
ATOM 695 N N . PHE A 1 87 ? 4.357 7.823 2.235 1.00 93.69 87 PHE A N 1
ATOM 696 C CA . PHE A 1 87 ? 4.013 6.974 1.088 1.00 93.69 87 PHE A CA 1
ATOM 697 C C . PHE A 1 87 ? 2.696 7.349 0.400 1.00 93.69 87 PHE A C 1
ATOM 699 O O . PHE A 1 87 ? 2.215 6.613 -0.458 1.00 93.69 87 PHE A O 1
ATOM 706 N N . ARG A 1 88 ? 2.084 8.482 0.763 1.00 90.19 88 ARG A N 1
ATOM 707 C CA . ARG A 1 88 ? 0.793 8.897 0.199 1.00 90.19 88 ARG A CA 1
ATOM 708 C C . ARG A 1 88 ? 0.914 9.400 -1.238 1.00 90.19 88 ARG A C 1
ATOM 710 O O . ARG A 1 88 ? -0.059 9.337 -1.987 1.00 90.19 88 ARG A O 1
ATOM 717 N N . HIS A 1 89 ? 2.071 9.939 -1.605 1.00 87.19 89 HIS A N 1
ATOM 718 C CA . HIS A 1 89 ? 2.240 10.611 -2.884 1.00 87.19 89 HIS A CA 1
ATOM 719 C C . HIS A 1 89 ? 2.760 9.651 -3.973 1.00 87.19 89 HIS A C 1
ATOM 721 O O . HIS A 1 89 ? 3.760 8.956 -3.748 1.00 87.19 89 HIS A O 1
ATOM 727 N N . PRO A 1 90 ? 2.093 9.594 -5.146 1.00 83.50 90 PRO A N 1
ATOM 728 C CA . PRO A 1 90 ? 2.438 8.669 -6.229 1.00 83.50 90 PRO A CA 1
ATOM 729 C C . PRO A 1 90 ? 3.708 9.058 -7.001 1.00 83.50 90 PRO A C 1
ATOM 731 O O . PRO A 1 90 ? 4.206 8.260 -7.777 1.00 83.50 90 PRO A O 1
ATOM 734 N N . ASP A 1 91 ? 4.229 10.271 -6.819 1.00 85.94 91 ASP A N 1
ATOM 735 C CA . ASP A 1 91 ? 5.527 10.718 -7.349 1.00 85.94 91 ASP A CA 1
ATOM 736 C C . ASP A 1 91 ? 6.717 10.277 -6.472 1.00 85.94 91 ASP A C 1
ATOM 738 O O . ASP A 1 91 ? 7.881 10.440 -6.857 1.00 85.94 91 ASP A O 1
ATOM 742 N N . HIS A 1 92 ? 6.418 9.690 -5.306 1.00 90.62 92 HIS A N 1
ATOM 743 C CA . HIS A 1 92 ? 7.367 9.076 -4.383 1.00 90.62 92 HIS A CA 1
ATOM 744 C C . HIS A 1 92 ? 8.553 9.995 -4.057 1.00 90.62 92 HIS A C 1
ATOM 746 O O . HIS A 1 92 ? 9.696 9.626 -4.335 1.00 90.62 92 HIS A O 1
ATOM 752 N N . PRO A 1 93 ? 8.337 11.183 -3.456 1.00 89.38 93 PRO A N 1
ATOM 753 C CA . PRO A 1 93 ? 9.373 12.213 -3.287 1.00 89.38 93 PRO A CA 1
ATOM 754 C C . PRO A 1 93 ? 10.599 11.704 -2.517 1.00 89.38 93 PRO A C 1
ATOM 756 O O . PRO A 1 93 ? 11.714 12.162 -2.740 1.00 89.38 93 PRO A O 1
ATOM 759 N N . TRP A 1 94 ? 10.402 10.676 -1.695 1.00 92.44 94 TRP A N 1
ATOM 760 C CA . TRP A 1 94 ? 11.430 9.975 -0.940 1.00 92.44 94 TRP A CA 1
ATOM 761 C C . TRP A 1 94 ? 12.375 9.098 -1.785 1.00 92.44 94 TRP A C 1
ATOM 763 O O . TRP A 1 94 ? 13.433 8.720 -1.293 1.00 92.44 94 TRP A O 1
ATOM 773 N N . LEU A 1 95 ? 12.052 8.730 -3.033 1.00 93.06 95 LEU A N 1
ATOM 774 C CA . LEU A 1 95 ? 12.989 7.990 -3.893 1.00 93.06 95 LEU A CA 1
ATOM 775 C C . LEU A 1 95 ? 14.260 8.811 -4.132 1.00 93.06 95 LEU A C 1
ATOM 777 O O . LEU A 1 95 ? 14.204 10.027 -4.273 1.00 93.06 95 LEU A O 1
ATOM 781 N N . LEU A 1 96 ? 15.416 8.151 -4.221 1.00 91.12 96 LEU A N 1
ATOM 782 C CA . LEU A 1 96 ? 16.645 8.845 -4.619 1.00 91.12 96 LEU A CA 1
ATOM 783 C C . LEU A 1 96 ? 16.567 9.291 -6.085 1.00 91.12 96 LEU A C 1
ATOM 785 O O . LEU A 1 96 ? 16.129 8.521 -6.936 1.00 91.12 96 LEU A O 1
ATOM 789 N N . ASP A 1 97 ? 17.136 10.452 -6.407 1.00 86.25 97 ASP A N 1
ATOM 790 C CA . ASP A 1 97 ? 17.174 10.982 -7.785 1.00 86.25 97 ASP A CA 1
ATOM 791 C C . ASP A 1 97 ? 17.964 10.106 -8.765 1.00 86.25 97 ASP A C 1
ATOM 793 O O . ASP A 1 97 ? 17.765 10.157 -9.974 1.00 86.25 97 ASP A O 1
ATOM 797 N N . SER A 1 98 ? 18.837 9.240 -8.244 1.00 85.00 98 SER A N 1
ATOM 798 C CA . SER A 1 98 ? 19.530 8.214 -9.034 1.00 85.00 98 SER A CA 1
ATOM 799 C C . SER A 1 98 ? 18.622 7.065 -9.495 1.00 85.00 98 SER A C 1
ATOM 801 O O . SER A 1 98 ? 19.088 6.161 -10.192 1.00 85.00 98 SER A O 1
ATOM 803 N N . ARG A 1 99 ? 17.350 7.036 -9.076 1.00 85.19 99 ARG A N 1
ATOM 804 C CA . ARG A 1 99 ? 16.383 6.001 -9.452 1.00 85.19 99 ARG A CA 1
ATOM 805 C C . ARG A 1 99 ? 15.509 6.487 -10.604 1.00 85.19 99 ARG A C 1
ATOM 807 O O . ARG A 1 99 ? 15.074 7.635 -10.593 1.00 85.19 99 ARG A O 1
ATOM 814 N N . PRO A 1 100 ? 15.205 5.615 -11.579 1.00 82.12 100 PRO A N 1
ATOM 815 C CA . PRO A 1 100 ? 14.347 5.977 -12.697 1.00 82.12 100 PRO A CA 1
ATOM 816 C C . PRO A 1 100 ? 12.893 6.081 -12.215 1.00 82.12 100 PRO A C 1
ATOM 818 O O . PRO A 1 100 ? 12.152 5.103 -12.271 1.00 82.12 100 PRO A O 1
ATOM 821 N N . ARG A 1 101 ? 12.489 7.258 -11.713 1.00 82.88 101 ARG A N 1
ATOM 822 C CA . ARG A 1 101 ? 11.132 7.504 -11.190 1.00 82.88 101 ARG A CA 1
ATOM 823 C C . ARG A 1 101 ? 10.060 7.164 -12.220 1.00 82.88 101 ARG A C 1
ATOM 825 O O . ARG A 1 101 ? 9.105 6.488 -11.878 1.00 82.88 101 ARG A O 1
ATOM 832 N N . ASP A 1 102 ? 10.262 7.519 -13.486 1.00 78.56 102 ASP A N 1
ATOM 833 C CA . ASP A 1 102 ? 9.296 7.218 -14.552 1.00 78.56 102 ASP A CA 1
ATOM 834 C C . ASP A 1 102 ? 9.062 5.708 -14.725 1.00 78.56 102 ASP A C 1
ATOM 836 O O . ASP A 1 102 ? 7.931 5.273 -14.928 1.00 78.56 102 ASP A O 1
ATOM 840 N N . ALA A 1 103 ? 10.111 4.894 -14.562 1.00 77.88 103 ALA A N 1
ATOM 841 C CA . ALA A 1 103 ? 10.011 3.432 -14.588 1.00 77.88 103 ALA A CA 1
ATOM 842 C C . ALA A 1 103 ? 9.466 2.839 -13.273 1.00 77.88 103 ALA A C 1
ATOM 844 O O . ALA A 1 103 ? 9.072 1.678 -13.234 1.00 77.88 103 ALA A O 1
ATOM 845 N N . LEU A 1 104 ? 9.468 3.621 -12.192 1.00 81.94 104 LEU A N 1
ATOM 846 C CA . LEU A 1 104 ? 8.977 3.259 -10.861 1.00 81.94 104 LEU A CA 1
ATOM 847 C C . LEU A 1 104 ? 7.634 3.915 -10.516 1.00 81.94 104 LEU A C 1
ATOM 849 O O . LEU A 1 104 ? 7.178 3.744 -9.397 1.00 81.94 104 LEU A O 1
ATOM 853 N N . ASN A 1 105 ? 7.013 4.640 -11.449 1.00 77.94 105 ASN A N 1
ATOM 854 C CA . ASN A 1 105 ? 5.667 5.216 -11.328 1.00 77.94 105 ASN A CA 1
ATOM 855 C C . ASN A 1 105 ? 4.675 4.546 -12.296 1.00 77.94 105 ASN A C 1
ATOM 857 O O . ASN A 1 105 ? 3.468 4.784 -12.227 1.00 77.94 105 ASN A O 1
ATOM 861 N N . ALA A 1 106 ? 5.178 3.711 -13.209 1.00 80.75 106 ALA A N 1
ATOM 862 C CA . ALA A 1 106 ? 4.394 2.911 -14.134 1.00 80.75 106 ALA A CA 1
ATOM 863 C C . ALA A 1 106 ? 4.633 1.426 -13.842 1.00 80.75 106 ALA A C 1
ATOM 865 O O . ALA A 1 106 ? 5.753 0.932 -13.952 1.00 80.75 106 ALA A O 1
ATOM 866 N N . HIS A 1 107 ? 3.576 0.709 -13.466 1.00 84.69 107 HIS A N 1
ATOM 867 C CA . HIS A 1 107 ? 3.645 -0.743 -13.336 1.00 84.69 107 HIS A CA 1
ATOM 868 C C . HIS A 1 107 ? 3.870 -1.394 -14.704 1.00 84.69 107 HIS A C 1
ATOM 870 O O . HIS A 1 107 ? 3.258 -0.991 -15.698 1.00 84.69 107 HIS A O 1
ATOM 876 N N . ASP A 1 108 ? 4.671 -2.461 -14.731 1.00 88.56 108 ASP A N 1
ATOM 877 C CA . ASP A 1 108 ? 4.706 -3.355 -15.887 1.00 88.56 108 ASP A CA 1
ATOM 878 C C . ASP A 1 108 ? 3.303 -3.946 -16.099 1.00 88.56 108 ASP A C 1
ATOM 880 O O . ASP A 1 108 ? 2.615 -4.305 -15.143 1.00 88.56 108 ASP A O 1
ATOM 884 N N . ILE A 1 109 ? 2.867 -4.068 -17.353 1.00 90.31 109 ILE A N 1
ATOM 885 C CA . ILE A 1 109 ? 1.589 -4.707 -17.687 1.00 90.31 109 ILE A CA 1
ATOM 886 C C . ILE A 1 109 ? 1.867 -6.128 -18.168 1.00 90.31 109 ILE A C 1
ATOM 888 O O . ILE A 1 109 ? 2.559 -6.337 -19.165 1.00 90.31 109 ILE A O 1
ATOM 892 N N . ARG A 1 110 ? 1.284 -7.114 -17.487 1.00 90.44 110 ARG A N 1
ATOM 893 C CA . ARG A 1 110 ? 1.335 -8.530 -17.860 1.00 90.44 110 ARG A CA 1
ATOM 894 C C . ARG A 1 110 ? -0.033 -8.960 -18.372 1.00 90.44 110 ARG A C 1
ATOM 896 O O . ARG A 1 110 ? -1.053 -8.739 -17.723 1.00 90.44 110 ARG A O 1
ATOM 903 N N . ILE A 1 111 ? -0.068 -9.568 -19.557 1.00 88.25 111 ILE A N 1
ATOM 904 C CA . ILE A 1 111 ? -1.312 -10.084 -20.135 1.00 88.25 111 ILE A CA 1
ATOM 905 C C . ILE A 1 111 ? -1.469 -11.542 -19.718 1.00 88.25 111 ILE A C 1
ATOM 907 O O . ILE A 1 111 ? -0.728 -12.408 -20.178 1.00 88.25 111 ILE A O 1
ATOM 911 N N . GLN A 1 112 ? -2.466 -11.817 -18.882 1.00 79.62 112 GLN A N 1
ATOM 912 C CA . GLN A 1 112 ? -2.812 -13.170 -18.453 1.00 79.62 112 GLN A CA 1
ATOM 913 C C . GLN A 1 112 ? -4.246 -13.489 -18.878 1.00 79.62 112 GLN A C 1
ATOM 915 O O . GLN A 1 112 ? -5.183 -12.769 -18.535 1.00 79.62 112 GLN A O 1
ATOM 920 N N . SER A 1 113 ? -4.439 -14.559 -19.656 1.00 81.69 113 SER A N 1
ATOM 921 C CA . SER A 1 113 ? -5.758 -14.949 -20.191 1.00 81.69 113 SER A CA 1
ATOM 922 C C . SER A 1 113 ? -6.503 -13.802 -20.903 1.00 81.69 113 SER A C 1
ATOM 924 O O . SER A 1 113 ? -7.709 -13.626 -20.737 1.00 81.69 113 SER A O 1
ATOM 926 N N . GLY A 1 114 ? -5.769 -12.978 -21.661 1.00 83.50 114 GLY A N 1
ATOM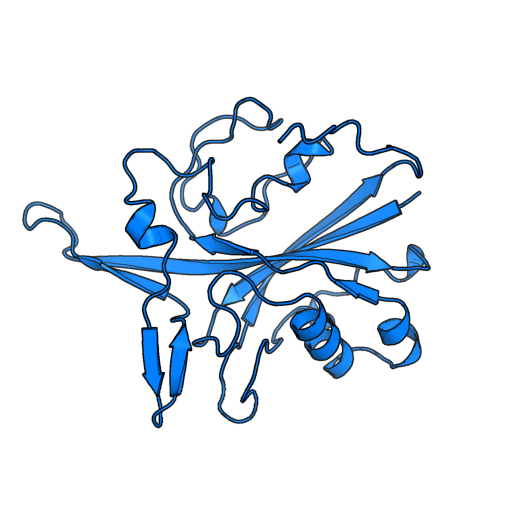 927 C CA . GLY A 1 114 ? -6.308 -11.817 -22.381 1.00 83.50 114 GLY A CA 1
ATOM 928 C C . GLY A 1 114 ? -6.610 -10.590 -21.512 1.00 83.50 114 GLY A C 1
ATOM 929 O O . GLY A 1 114 ? -7.100 -9.592 -22.030 1.00 83.50 114 GLY A O 1
ATOM 930 N N . MET A 1 115 ? -6.314 -10.638 -20.211 1.00 85.69 115 MET A N 1
ATOM 931 C CA . MET A 1 115 ? -6.519 -9.524 -19.287 1.00 85.69 115 MET A CA 1
ATOM 932 C C . MET A 1 115 ? -5.198 -8.797 -19.024 1.00 85.69 115 MET A C 1
ATOM 934 O O . MET A 1 115 ? -4.252 -9.449 -18.578 1.00 85.69 115 MET A O 1
ATOM 938 N N . PRO A 1 116 ? -5.113 -7.476 -19.257 1.00 90.69 116 PRO A N 1
ATOM 939 C CA . PRO A 1 116 ? -3.958 -6.690 -18.845 1.00 90.69 116 PRO A CA 1
ATOM 940 C C . PRO A 1 116 ? -4.017 -6.463 -17.331 1.00 90.69 116 PRO A C 1
ATOM 942 O O . PRO A 1 116 ? -4.901 -5.761 -16.839 1.00 90.69 116 PRO A O 1
ATOM 945 N N . ALA A 1 117 ? -3.095 -7.076 -16.596 1.00 92.75 117 ALA A N 1
ATOM 946 C CA . ALA A 1 117 ? -2.936 -6.899 -15.160 1.00 92.75 117 ALA A CA 1
ATOM 947 C C . ALA A 1 117 ? -1.636 -6.146 -14.859 1.00 92.75 117 ALA A C 1
ATOM 949 O O . ALA A 1 117 ? -0.654 -6.256 -15.594 1.00 92.75 117 ALA A O 1
ATOM 950 N N . LEU A 1 118 ? -1.638 -5.370 -13.779 1.00 93.00 118 LEU A N 1
ATOM 951 C CA . LEU A 1 118 ? -0.446 -4.691 -13.287 1.00 93.00 118 LEU A CA 1
ATOM 952 C C . LEU A 1 118 ? 0.442 -5.708 -12.585 1.00 93.00 118 LEU A C 1
ATOM 954 O O . LEU A 1 118 ? -0.018 -6.418 -11.694 1.00 93.00 118 LEU A O 1
ATOM 958 N N . ALA A 1 119 ? 1.708 -5.771 -12.962 1.00 92.81 119 ALA A N 1
ATOM 959 C CA . ALA A 1 119 ? 2.649 -6.688 -12.358 1.00 92.81 119 ALA A CA 1
ATOM 960 C C . ALA A 1 119 ? 2.879 -6.354 -10.877 1.00 92.81 119 ALA A C 1
ATOM 962 O O . ALA A 1 119 ? 3.012 -5.189 -10.491 1.00 92.81 119 ALA A O 1
ATOM 963 N N . HIS A 1 120 ? 2.980 -7.399 -10.057 1.00 92.44 120 HIS A N 1
ATOM 964 C CA . HIS A 1 120 ? 3.338 -7.295 -8.636 1.00 92.44 120 HIS A CA 1
ATOM 965 C C . HIS A 1 120 ? 4.821 -6.955 -8.396 1.00 92.44 120 HIS A C 1
ATOM 967 O O . HIS A 1 120 ? 5.243 -6.646 -7.281 1.00 92.44 120 HIS A O 1
ATOM 973 N N . GLU A 1 121 ? 5.625 -6.983 -9.454 1.00 92.81 121 GLU A N 1
ATOM 974 C CA . GLU A 1 121 ? 7.029 -6.598 -9.463 1.00 92.81 121 GLU A CA 1
ATOM 975 C C . GLU A 1 121 ? 7.379 -5.943 -10.804 1.00 92.81 121 GLU A C 1
ATOM 977 O O . GLU A 1 121 ? 6.787 -6.266 -11.833 1.00 92.81 121 GLU A O 1
ATOM 982 N N . THR A 1 122 ? 8.377 -5.065 -10.793 1.00 90.81 122 THR A N 1
ATOM 983 C CA . THR A 1 122 ? 8.963 -4.469 -12.000 1.00 90.81 122 THR A CA 1
ATOM 984 C C . THR A 1 122 ? 10.387 -4.983 -12.172 1.00 90.81 122 THR A C 1
ATOM 986 O O . THR A 1 122 ? 11.188 -4.909 -11.233 1.00 90.81 122 THR A O 1
ATOM 989 N N . ILE A 1 123 ? 10.729 -5.479 -13.364 1.00 88.62 123 ILE A N 1
ATOM 990 C CA . ILE A 1 123 ? 12.078 -5.976 -13.680 1.00 88.62 123 ILE A CA 1
ATOM 991 C C . ILE A 1 123 ? 12.746 -5.020 -14.666 1.00 88.62 123 ILE A C 1
ATOM 993 O O . ILE A 1 123 ? 12.368 -4.937 -15.829 1.00 88.62 123 ILE A O 1
ATOM 997 N N . MET A 1 124 ? 13.790 -4.330 -14.215 1.00 85.69 124 MET A N 1
ATOM 998 C CA . MET A 1 124 ? 14.561 -3.406 -15.047 1.00 85.69 124 MET A CA 1
ATOM 999 C C . MET A 1 124 ? 15.903 -4.004 -15.445 1.00 85.69 124 MET A C 1
ATOM 1001 O O . MET A 1 124 ? 16.619 -4.555 -14.605 1.00 85.69 124 MET A O 1
ATOM 1005 N N . GLY A 1 125 ? 16.276 -3.834 -16.712 1.00 82.94 125 GLY A N 1
ATOM 1006 C CA . GLY A 1 125 ? 17.640 -4.077 -17.171 1.00 82.94 125 GLY A CA 1
ATOM 1007 C C . GLY A 1 125 ? 18.627 -3.107 -16.520 1.00 82.94 125 GLY A C 1
ATOM 1008 O O . GLY A 1 125 ? 18.282 -1.975 -16.177 1.00 82.94 125 GLY A O 1
ATOM 1009 N N . ARG A 1 126 ? 19.865 -3.555 -16.335 1.00 79.81 126 ARG A N 1
ATOM 1010 C CA . ARG A 1 126 ? 20.989 -2.723 -15.900 1.00 79.81 126 ARG A CA 1
ATOM 1011 C C . ARG A 1 126 ? 22.066 -2.690 -16.984 1.00 79.81 126 ARG A C 1
ATOM 1013 O O . ARG A 1 126 ? 22.134 -3.637 -17.763 1.00 79.81 126 ARG A O 1
ATOM 1020 N N . PRO A 1 127 ? 22.900 -1.636 -17.024 1.00 78.56 127 PRO A N 1
ATOM 1021 C CA . PRO A 1 127 ? 24.026 -1.576 -17.949 1.00 78.56 127 PRO A CA 1
ATOM 1022 C C . PRO A 1 127 ? 24.985 -2.768 -17.781 1.00 78.56 127 PRO A C 1
ATOM 1024 O O . PRO A 1 127 ? 25.105 -3.326 -16.686 1.00 78.56 127 PRO A O 1
ATOM 1027 N N . ASP A 1 128 ? 25.659 -3.152 -18.868 1.00 77.12 128 ASP A N 1
ATOM 1028 C CA . ASP A 1 128 ? 26.442 -4.397 -18.969 1.00 77.12 128 ASP A CA 1
ATOM 1029 C C . ASP A 1 128 ? 27.645 -4.469 -18.011 1.00 77.12 128 ASP A C 1
ATOM 1031 O O . ASP A 1 128 ? 28.122 -5.555 -17.680 1.00 77.12 128 ASP A O 1
ATOM 1035 N N . ASP A 1 129 ? 28.135 -3.322 -17.545 1.00 79.06 129 ASP A N 1
ATOM 1036 C CA . ASP A 1 129 ? 29.236 -3.189 -16.589 1.00 79.06 129 ASP A CA 1
ATOM 1037 C C . ASP A 1 129 ? 28.808 -3.426 -15.127 1.00 79.06 129 ASP A C 1
ATOM 1039 O O . ASP A 1 129 ? 29.652 -3.579 -14.237 1.00 79.06 129 ASP A O 1
ATOM 1043 N N . HIS A 1 130 ? 27.503 -3.526 -14.846 1.00 74.50 130 HIS A N 1
ATOM 1044 C CA . HIS A 1 130 ? 27.005 -3.868 -13.518 1.00 74.50 130 HIS A CA 1
ATOM 1045 C C . HIS A 1 130 ? 27.069 -5.379 -13.237 1.00 74.50 130 HIS A C 1
ATOM 1047 O O . HIS A 1 130 ? 26.674 -6.217 -14.040 1.00 74.50 130 HIS A O 1
ATOM 1053 N N . ARG A 1 131 ? 27.416 -5.745 -11.989 1.00 76.06 131 ARG A N 1
ATOM 1054 C CA . ARG A 1 131 ? 27.459 -7.151 -11.517 1.00 76.06 131 ARG A CA 1
ATOM 1055 C C . ARG A 1 131 ? 26.159 -7.940 -11.754 1.00 76.06 131 ARG A C 1
ATOM 1057 O O . ARG A 1 131 ? 26.191 -9.161 -11.847 1.00 76.06 131 ARG A O 1
ATOM 1064 N N . LYS A 1 132 ? 25.004 -7.266 -11.748 1.00 77.81 132 LYS A N 1
ATOM 1065 C CA . LYS A 1 132 ? 23.692 -7.866 -12.033 1.00 77.81 132 LYS A CA 1
ATOM 1066 C C . LYS A 1 132 ? 23.120 -7.199 -13.275 1.00 77.81 132 LYS A C 1
ATOM 1068 O O . LYS A 1 132 ? 22.981 -5.981 -13.263 1.00 77.81 132 LYS A O 1
ATOM 1073 N N . GLN A 1 133 ? 22.711 -8.007 -14.249 1.00 78.50 133 GLN A N 1
ATOM 1074 C CA . GLN A 1 133 ? 22.090 -7.551 -15.500 1.00 78.50 133 GLN A CA 1
ATOM 1075 C C . GLN A 1 133 ? 20.650 -7.053 -15.315 1.00 78.50 133 GLN A C 1
ATOM 1077 O O . GLN A 1 133 ? 20.115 -6.374 -16.183 1.00 78.50 133 GLN A O 1
ATOM 1082 N N . GLN A 1 134 ? 20.008 -7.392 -14.193 1.00 83.38 134 GLN A N 1
ATOM 1083 C CA . GLN A 1 134 ? 18.628 -7.013 -13.900 1.00 83.38 134 GLN A CA 1
ATOM 1084 C C . GLN A 1 134 ? 18.455 -6.579 -12.440 1.00 83.38 134 GLN A C 1
ATOM 1086 O O . GLN A 1 134 ? 19.190 -7.009 -11.540 1.00 83.38 134 GLN A O 1
ATOM 1091 N N . GLN A 1 135 ? 17.459 -5.730 -12.210 1.00 86.50 135 GLN A N 1
ATOM 1092 C CA . GLN A 1 135 ? 16.949 -5.347 -10.903 1.00 86.50 135 GLN A CA 1
ATOM 1093 C C . GLN A 1 135 ? 15.447 -5.588 -10.844 1.00 86.50 135 GLN A C 1
ATOM 1095 O O . GLN A 1 135 ? 14.684 -4.933 -11.547 1.00 86.50 135 GLN A O 1
ATOM 1100 N N . THR A 1 136 ? 15.042 -6.466 -9.936 1.00 90.12 136 THR A N 1
ATOM 1101 C CA . THR A 1 136 ? 13.643 -6.655 -9.562 1.00 90.12 136 THR A CA 1
ATOM 1102 C C . THR A 1 136 ? 13.272 -5.679 -8.452 1.00 90.12 136 THR A C 1
ATOM 1104 O O . THR A 1 136 ? 14.004 -5.541 -7.469 1.00 90.12 136 THR A O 1
ATOM 1107 N N . THR A 1 137 ? 12.135 -5.011 -8.610 1.00 92.50 137 THR A N 1
ATOM 1108 C CA . THR A 1 137 ? 11.514 -4.144 -7.606 1.00 92.50 137 THR A CA 1
ATOM 1109 C C . THR A 1 137 ? 10.172 -4.737 -7.234 1.00 92.50 137 THR A C 1
ATOM 1111 O O . THR A 1 137 ? 9.325 -4.886 -8.107 1.00 92.50 137 THR A O 1
ATOM 1114 N N . ARG A 1 138 ? 9.971 -5.064 -5.957 1.00 94.81 138 ARG A N 1
ATOM 1115 C CA . ARG A 1 138 ? 8.664 -5.514 -5.468 1.00 94.81 138 ARG A CA 1
ATOM 1116 C C . ARG A 1 138 ? 7.773 -4.314 -5.182 1.00 94.81 138 ARG A C 1
ATOM 1118 O O . ARG A 1 138 ? 8.278 -3.254 -4.796 1.00 94.81 138 ARG A O 1
ATOM 1125 N N . TRP A 1 139 ? 6.477 -4.504 -5.372 1.00 95.19 139 TRP A N 1
ATOM 1126 C CA . TRP A 1 139 ? 5.475 -3.492 -5.098 1.00 95.19 139 TRP A CA 1
ATOM 1127 C C . TRP A 1 139 ? 4.719 -3.787 -3.814 1.00 95.19 139 TRP A C 1
ATOM 1129 O O . TRP A 1 139 ? 4.363 -4.927 -3.515 1.00 95.19 139 TRP A O 1
ATOM 1139 N N . TYR A 1 140 ? 4.444 -2.717 -3.088 1.00 96.50 140 TYR A N 1
ATOM 1140 C CA . TYR A 1 140 ? 3.693 -2.724 -1.850 1.00 96.50 140 TYR A CA 1
ATOM 1141 C C . TYR A 1 140 ? 2.467 -1.825 -1.980 1.00 96.50 140 TYR A C 1
ATOM 1143 O O . TYR A 1 140 ? 2.395 -0.994 -2.882 1.00 96.50 140 TYR A O 1
ATOM 1151 N N . VAL A 1 141 ? 1.500 -1.983 -1.085 1.00 97.25 141 VAL A N 1
ATOM 1152 C CA . VAL A 1 141 ? 0.307 -1.146 -0.985 1.00 97.25 141 VAL A CA 1
ATOM 1153 C C . VAL A 1 141 ? 0.241 -0.596 0.430 1.00 97.25 141 VAL A C 1
ATOM 1155 O O . VAL A 1 141 ? 0.108 -1.363 1.379 1.00 97.25 141 VAL A O 1
ATOM 1158 N N . THR A 1 142 ? 0.308 0.726 0.574 1.00 97.50 142 THR A N 1
ATOM 1159 C CA . THR A 1 142 ? 0.114 1.405 1.864 1.00 97.50 142 THR A CA 1
ATOM 1160 C C . THR A 1 142 ? -1.267 2.031 1.914 1.00 97.50 142 THR A C 1
ATOM 1162 O O . THR A 1 142 ? -1.607 2.835 1.045 1.00 97.50 142 THR A O 1
ATOM 1165 N N . ALA A 1 143 ? -2.044 1.723 2.949 1.00 97.50 143 ALA A N 1
ATOM 1166 C CA . ALA A 1 143 ? -3.333 2.359 3.202 1.00 97.50 143 ALA A CA 1
ATOM 1167 C C . ALA A 1 143 ? -3.505 2.731 4.678 1.00 97.50 143 ALA A C 1
ATOM 1169 O O . ALA A 1 143 ? -2.713 2.353 5.541 1.00 97.50 143 ALA A O 1
ATOM 1170 N N . TYR A 1 144 ? -4.574 3.472 4.954 1.00 96.75 144 TYR A N 1
ATOM 1171 C CA . TYR A 1 144 ? -4.965 3.890 6.292 1.00 96.75 144 TYR A CA 1
ATOM 1172 C C . TYR A 1 144 ? -6.393 3.431 6.553 1.00 96.75 144 TYR A C 1
ATOM 1174 O O . TYR A 1 144 ? -7.290 3.685 5.743 1.00 96.75 144 TYR A O 1
ATOM 1182 N N . LEU A 1 145 ? -6.593 2.781 7.691 1.00 96.94 145 LEU A N 1
ATOM 1183 C CA . LEU A 1 145 ? -7.893 2.371 8.190 1.00 96.94 145 LEU A CA 1
ATOM 1184 C C . LEU A 1 145 ? -8.315 3.303 9.322 1.00 96.94 145 LEU A C 1
ATOM 1186 O O . LEU A 1 145 ? -7.505 3.666 10.182 1.00 96.94 145 LEU A O 1
ATOM 1190 N N . HIS A 1 146 ? -9.588 3.675 9.321 1.00 95.06 146 HIS A N 1
ATOM 1191 C CA . HIS A 1 146 ? -10.238 4.334 10.446 1.00 95.06 146 HIS A CA 1
ATOM 1192 C C . HIS A 1 146 ? -11.607 3.701 10.678 1.00 95.06 146 HIS A C 1
ATOM 1194 O O . HIS A 1 146 ? -12.178 3.089 9.776 1.00 95.06 146 HIS A O 1
ATOM 1200 N N . ALA A 1 147 ? -12.133 3.860 11.883 1.00 94.19 147 ALA A N 1
ATOM 1201 C CA . ALA A 1 147 ? -13.436 3.340 12.255 1.00 94.19 147 ALA A CA 1
ATOM 1202 C C . ALA A 1 147 ? -14.295 4.442 12.873 1.00 94.19 147 ALA A C 1
ATOM 1204 O O . ALA A 1 147 ? -13.753 5.403 13.430 1.00 94.19 147 ALA A O 1
ATOM 1205 N N . ASP A 1 148 ? -15.615 4.307 12.751 1.00 91.25 148 ASP A N 1
ATOM 1206 C CA . ASP A 1 148 ? -16.560 5.205 13.426 1.00 91.25 148 ASP A CA 1
ATOM 1207 C C . ASP A 1 148 ? -16.405 5.101 14.950 1.00 91.25 148 ASP A C 1
ATOM 1209 O O . ASP A 1 148 ? -16.332 6.117 15.643 1.00 91.25 148 ASP A O 1
ATOM 1213 N N . ASP A 1 149 ? -16.283 3.865 15.447 1.00 90.88 149 ASP A N 1
ATOM 1214 C CA . ASP A 1 149 ? -15.838 3.549 16.801 1.00 90.88 149 ASP A CA 1
ATOM 1215 C C . ASP A 1 149 ? -14.330 3.224 16.787 1.00 90.88 149 ASP A C 1
ATOM 1217 O O . ASP A 1 149 ? -13.930 2.186 16.248 1.00 90.88 149 ASP A O 1
ATOM 1221 N N . PRO A 1 150 ? -13.467 4.079 17.372 1.00 88.62 150 PRO A 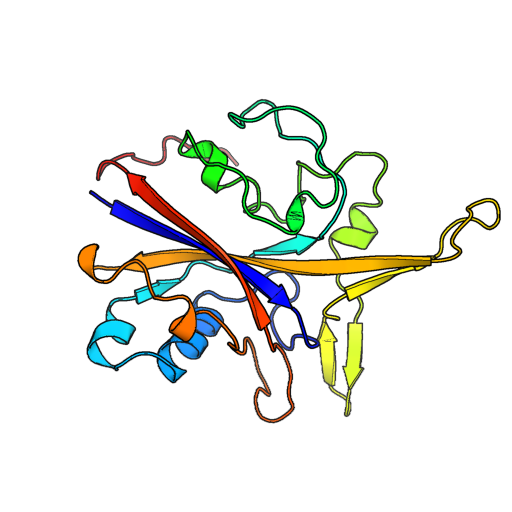N 1
ATOM 1222 C CA . PRO A 1 150 ? -12.028 3.845 17.425 1.00 88.62 150 PRO A CA 1
ATOM 1223 C C . PRO A 1 150 ? -11.626 2.519 18.083 1.00 88.62 150 PRO A C 1
ATOM 1225 O O . PRO A 1 150 ? -10.529 2.032 17.802 1.00 88.62 150 PRO A O 1
ATOM 1228 N N . ASP A 1 151 ? -12.465 1.937 18.943 1.00 91.56 151 ASP A N 1
ATOM 1229 C CA . ASP A 1 151 ? -12.162 0.692 19.659 1.00 91.56 151 ASP A CA 1
ATOM 1230 C C . ASP A 1 151 ? -12.267 -0.567 18.790 1.00 91.56 151 ASP A C 1
ATOM 1232 O O . ASP A 1 151 ? -11.753 -1.616 19.172 1.00 91.56 151 ASP A O 1
ATOM 1236 N N . LEU A 1 152 ? -12.790 -0.437 17.567 1.00 93.69 152 LEU A N 1
ATOM 1237 C CA . LEU A 1 152 ? -12.738 -1.481 16.538 1.00 93.69 152 LEU A CA 1
ATOM 1238 C C . LEU A 1 152 ? -11.357 -1.627 15.877 1.00 93.69 152 LEU A C 1
ATOM 1240 O O . LEU A 1 152 ? -11.139 -2.556 15.103 1.00 93.69 152 LEU A O 1
ATOM 1244 N N . LEU A 1 153 ? -10.426 -0.707 16.146 1.00 94.75 153 LEU A N 1
ATOM 1245 C CA . LEU A 1 153 ? -9.044 -0.778 15.673 1.00 94.75 153 LEU A CA 1
ATOM 1246 C C . LEU A 1 153 ? -8.071 -1.017 16.840 1.00 94.75 153 LEU A C 1
ATOM 1248 O O . LEU A 1 153 ? -8.277 -0.464 17.920 1.00 94.75 153 LEU A O 1
ATOM 1252 N N . PRO A 1 154 ? -6.942 -1.716 16.624 1.00 96.81 154 PRO A N 1
ATOM 1253 C CA . PRO A 1 154 ? -6.505 -2.296 15.354 1.00 96.81 154 PRO A CA 1
ATOM 1254 C C . PRO A 1 154 ? -7.259 -3.564 14.959 1.00 96.81 154 PRO A C 1
ATOM 1256 O O . PRO A 1 154 ? -7.613 -4.374 15.809 1.00 96.81 154 PRO A O 1
ATOM 1259 N N . LEU A 1 155 ? -7.386 -3.770 13.650 1.00 97.31 155 LEU A N 1
ATOM 1260 C CA . LEU A 1 155 ? -7.622 -5.098 13.100 1.00 97.31 155 LEU A CA 1
ATOM 1261 C C . LEU A 1 155 ? -6.375 -5.963 13.321 1.00 97.31 155 LEU A C 1
ATOM 1263 O O . LEU A 1 155 ? -5.248 -5.475 13.169 1.00 97.31 155 LEU A O 1
ATOM 1267 N N . GLY A 1 156 ? -6.593 -7.228 13.678 1.00 97.25 156 GLY A N 1
ATOM 1268 C CA . GLY A 1 156 ? -5.532 -8.215 13.861 1.00 97.25 156 GLY A CA 1
ATOM 1269 C C . GLY A 1 156 ? -4.834 -8.581 12.550 1.00 97.25 156 GLY A C 1
ATOM 1270 O O . GLY A 1 156 ? -5.384 -8.412 11.461 1.00 97.25 156 GLY A O 1
ATOM 1271 N N . GLU A 1 157 ? -3.602 -9.080 12.647 1.00 97.44 157 GLU A N 1
ATOM 1272 C CA . GLU A 1 157 ? -2.828 -9.515 11.476 1.00 97.44 157 GLU A CA 1
ATOM 1273 C C . GLU A 1 157 ? -3.508 -10.663 10.720 1.00 97.44 157 GLU A C 1
ATOM 1275 O O . GLU A 1 157 ? -3.417 -10.725 9.501 1.00 97.44 157 GLU A O 1
ATOM 1280 N N . ASP A 1 158 ? -4.252 -11.516 11.424 1.00 96.19 158 ASP A N 1
ATOM 1281 C CA . ASP A 1 158 ? -5.054 -12.609 10.870 1.00 96.19 158 ASP A CA 1
ATOM 1282 C C . ASP A 1 158 ? -6.162 -12.129 9.920 1.00 96.19 158 ASP A C 1
ATOM 1284 O O . ASP A 1 158 ? -6.513 -12.828 8.974 1.00 96.19 158 ASP A O 1
ATOM 1288 N N . VAL A 1 159 ? -6.675 -10.917 10.140 1.00 97.19 159 VAL A N 1
ATOM 1289 C CA . VAL A 1 159 ? -7.648 -10.259 9.255 1.00 97.19 159 VAL A CA 1
ATOM 1290 C C . VAL A 1 159 ? -6.955 -9.540 8.097 1.00 97.19 159 VAL A C 1
ATOM 1292 O O . VAL A 1 159 ? -7.522 -9.403 7.013 1.00 97.19 159 VAL A O 1
ATOM 1295 N N . LEU A 1 160 ? -5.754 -9.013 8.337 1.00 98.06 160 LEU A N 1
ATOM 1296 C CA . LEU A 1 160 ? -5.039 -8.159 7.390 1.00 98.06 160 LEU A CA 1
ATOM 1297 C C . LEU A 1 160 ? -4.154 -8.943 6.415 1.00 98.06 160 LEU A C 1
ATOM 1299 O O . LEU A 1 160 ? -3.838 -8.415 5.349 1.00 98.06 160 LEU A O 1
ATOM 1303 N N . ASP A 1 161 ? -3.729 -10.155 6.757 1.00 97.94 161 ASP A N 1
ATOM 1304 C CA . ASP A 1 161 ? -2.892 -11.002 5.909 1.00 97.94 161 ASP A CA 1
ATOM 1305 C C . ASP A 1 161 ? -3.715 -11.842 4.917 1.00 97.94 161 ASP A C 1
ATOM 1307 O O . ASP A 1 161 ? -4.897 -12.115 5.120 1.00 97.94 161 ASP A O 1
ATOM 1311 N N . GLY A 1 162 ? -3.096 -12.233 3.799 1.00 95.69 162 GLY A N 1
ATOM 1312 C CA . GLY A 1 162 ? -3.728 -13.096 2.792 1.00 95.69 162 GLY A CA 1
ATOM 1313 C C . GLY A 1 162 ? -4.947 -12.486 2.084 1.00 95.69 162 GLY A C 1
ATOM 1314 O O . GLY A 1 162 ? -5.806 -13.213 1.579 1.00 95.69 162 GLY A O 1
ATOM 1315 N N . LEU A 1 163 ? -5.059 -11.155 2.058 1.00 96.31 163 LEU A N 1
ATOM 1316 C CA . LEU A 1 163 ? -6.154 -10.453 1.391 1.00 96.31 163 LEU A CA 1
ATOM 1317 C C . LEU A 1 163 ? -6.017 -10.486 -0.136 1.00 96.31 163 LEU A C 1
ATOM 1319 O O . LEU A 1 163 ? -4.956 -10.758 -0.701 1.00 96.31 163 LEU A O 1
ATOM 1323 N N . GLN A 1 164 ? -7.114 -10.152 -0.822 1.00 96.06 164 GLN A N 1
ATOM 1324 C CA . GLN A 1 164 ? -7.135 -10.093 -2.278 1.00 96.06 164 GLN A CA 1
ATOM 1325 C C . GLN A 1 164 ? -7.852 -8.848 -2.814 1.00 96.06 164 GLN A C 1
ATOM 1327 O O . GLN A 1 164 ? -9.068 -8.666 -2.665 1.00 96.06 164 GLN A O 1
ATOM 1332 N N . PHE A 1 165 ? -7.098 -7.980 -3.483 1.00 94.94 165 PHE A N 1
ATOM 1333 C CA . PHE A 1 165 ? -7.577 -6.700 -3.994 1.00 94.94 165 PHE A CA 1
ATOM 1334 C C . PHE A 1 165 ? -8.004 -6.759 -5.465 1.00 94.94 165 PHE A C 1
ATOM 1336 O O . PHE A 1 165 ? -7.495 -7.537 -6.265 1.00 94.94 165 PHE A O 1
ATOM 1343 N N . GLY A 1 166 ? -8.921 -5.866 -5.845 1.00 89.75 166 GLY A N 1
ATOM 1344 C CA . GLY A 1 166 ? -9.313 -5.674 -7.243 1.00 89.75 166 GLY A CA 1
ATOM 1345 C C . GLY A 1 166 ? -10.299 -6.713 -7.778 1.00 89.75 166 GLY A C 1
ATOM 1346 O O . GLY A 1 166 ? -11.068 -7.326 -7.034 1.00 89.75 166 GLY A O 1
ATOM 1347 N N . GLY A 1 167 ? -10.337 -6.832 -9.105 1.00 85.50 167 GLY A N 1
ATOM 1348 C CA . GLY A 1 167 ? -11.241 -7.724 -9.828 1.00 85.50 167 GLY A CA 1
ATOM 1349 C C . GLY A 1 167 ? -10.656 -9.115 -10.075 1.00 85.50 167 GLY A C 1
ATOM 1350 O O . GLY A 1 167 ? -9.460 -9.340 -9.936 1.00 85.50 167 GLY A O 1
ATOM 1351 N N . LYS A 1 168 ? -11.514 -10.057 -10.498 1.00 82.00 168 LYS A N 1
ATOM 1352 C CA . LYS A 1 168 ? -11.125 -11.433 -10.878 1.00 82.00 168 LYS A CA 1
ATOM 1353 C C . LYS A 1 168 ? -10.322 -12.188 -9.802 1.00 82.00 168 LYS A C 1
ATOM 1355 O O . LYS A 1 168 ? -9.478 -13.019 -10.118 1.00 82.00 168 LYS A O 1
ATOM 1360 N N . ARG A 1 169 ? -10.659 -11.949 -8.532 1.00 80.25 169 ARG A N 1
ATOM 1361 C CA . ARG A 1 169 ? -10.105 -12.620 -7.341 1.00 80.25 169 ARG A CA 1
ATOM 1362 C C . ARG A 1 169 ? -10.092 -14.152 -7.454 1.00 80.25 169 ARG A C 1
ATOM 1364 O O . ARG A 1 169 ? -9.102 -14.812 -7.170 1.00 80.25 169 ARG A O 1
ATOM 1371 N N . ASN A 1 170 ? -11.152 -14.723 -8.022 1.00 79.38 170 ASN A N 1
ATOM 1372 C CA . ASN A 1 170 ? -11.275 -16.160 -8.280 1.00 79.38 170 ASN A CA 1
ATOM 1373 C C . ASN A 1 170 ? -10.244 -16.735 -9.279 1.00 79.38 170 ASN A C 1
ATOM 1375 O O . ASN A 1 170 ? -10.197 -17.947 -9.458 1.00 79.38 170 ASN A O 1
ATOM 1379 N N . TYR A 1 171 ? -9.447 -15.888 -9.934 1.00 79.12 171 TYR A N 1
ATOM 1380 C CA . TYR A 1 171 ? -8.345 -16.265 -10.822 1.00 79.12 171 TYR A CA 1
ATOM 1381 C C . TYR A 1 171 ? -6.959 -15.935 -10.233 1.00 79.12 171 TYR A C 1
ATOM 1383 O O . TYR A 1 171 ? -5.971 -15.987 -10.958 1.00 79.12 171 TYR A O 1
ATOM 1391 N N . GLY A 1 172 ? -6.872 -15.584 -8.944 1.00 82.25 172 GLY A N 1
ATOM 1392 C CA . GLY A 1 172 ? -5.601 -15.341 -8.247 1.00 82.25 172 GLY A CA 1
ATOM 1393 C C . GLY A 1 172 ? -5.031 -13.922 -8.375 1.00 82.25 172 GLY A C 1
ATOM 1394 O O . GLY A 1 172 ? -3.959 -13.655 -7.850 1.00 82.25 172 GLY A O 1
ATOM 1395 N N . PHE A 1 173 ? -5.724 -12.982 -9.030 1.00 91.50 173 PHE A N 1
ATOM 1396 C CA . PHE A 1 173 ? -5.239 -11.597 -9.146 1.00 91.50 173 PHE A CA 1
ATOM 1397 C C . PHE A 1 173 ? -5.310 -10.837 -7.819 1.00 91.50 173 PHE A C 1
ATOM 1399 O O . PHE A 1 173 ? -6.261 -11.002 -7.061 1.00 91.50 173 PHE A O 1
ATOM 1406 N N . GLY A 1 174 ? -4.339 -9.956 -7.582 1.00 94.06 174 GLY A N 1
ATOM 1407 C CA . GLY A 1 174 ? -4.327 -9.000 -6.478 1.00 94.06 174 GLY A CA 1
ATOM 1408 C C . GLY A 1 174 ? -4.125 -9.618 -5.099 1.00 94.06 174 GLY A C 1
ATOM 1409 O O . GLY A 1 174 ? -4.515 -8.999 -4.113 1.00 94.06 174 GLY A O 1
ATOM 1410 N N . GLU A 1 175 ? -3.563 -10.825 -5.028 1.00 96.75 175 GLU A N 1
ATOM 1411 C CA . GLU A 1 175 ? -3.160 -11.450 -3.768 1.00 96.75 175 GLU A CA 1
ATOM 1412 C C . GLU A 1 175 ? -2.089 -10.607 -3.077 1.00 96.75 175 GLU A C 1
ATOM 1414 O O . GLU A 1 175 ? -1.118 -10.171 -3.710 1.00 96.75 175 GLU A O 1
ATOM 1419 N N . VAL A 1 176 ? -2.270 -10.393 -1.778 1.00 97.62 176 VAL A N 1
ATOM 1420 C CA . VAL A 1 176 ? -1.333 -9.659 -0.940 1.00 97.62 176 VAL A CA 1
ATOM 1421 C C . VAL A 1 176 ? -1.015 -10.399 0.349 1.00 97.62 176 VAL A C 1
ATOM 1423 O O . VAL A 1 176 ? -1.838 -11.141 0.875 1.00 97.62 176 VAL A O 1
ATOM 1426 N N . SER A 1 177 ? 0.173 -10.138 0.886 1.00 98.00 177 SER A N 1
ATOM 1427 C CA . SER A 1 177 ? 0.542 -10.518 2.254 1.00 98.00 177 SER A CA 1
ATOM 1428 C C . SER A 1 177 ? 0.820 -9.279 3.084 1.00 98.00 177 SER A C 1
ATOM 1430 O O . SER A 1 177 ? 1.441 -8.332 2.588 1.00 98.00 177 SER A O 1
ATOM 1432 N N . LEU A 1 178 ? 0.411 -9.292 4.346 1.00 98.44 178 LEU A N 1
ATOM 1433 C CA . LEU A 1 178 ? 0.754 -8.257 5.305 1.00 98.44 178 LEU A CA 1
ATOM 1434 C C . LEU A 1 178 ? 2.276 -8.203 5.480 1.00 98.44 178 LEU A C 1
ATOM 1436 O O . LEU A 1 178 ? 2.950 -9.224 5.626 1.00 98.44 178 LEU A O 1
ATOM 1440 N N . LYS A 1 179 ? 2.827 -6.992 5.442 1.00 98.06 179 LYS A N 1
ATOM 1441 C CA . LYS A 1 179 ? 4.237 -6.739 5.754 1.00 98.06 179 LYS A CA 1
ATOM 1442 C C . LYS A 1 179 ? 4.428 -6.007 7.050 1.00 98.06 179 LYS A C 1
ATOM 1444 O O . LYS A 1 179 ? 5.381 -6.302 7.763 1.00 98.06 179 LYS A O 1
ATOM 1449 N N . ASP A 1 180 ? 3.574 -5.028 7.296 1.00 97.19 180 ASP A N 1
ATOM 1450 C CA . ASP A 1 180 ? 3.712 -4.166 8.449 1.00 97.19 180 ASP A CA 1
ATOM 1451 C C . ASP A 1 180 ? 2.381 -3.480 8.757 1.00 97.19 180 ASP A C 1
ATOM 1453 O O . ASP A 1 180 ? 1.563 -3.221 7.866 1.00 97.19 180 ASP A O 1
ATOM 1457 N N . THR A 1 181 ? 2.167 -3.170 10.026 1.00 97.75 181 THR A N 1
ATOM 1458 C CA . THR A 1 181 ? 1.010 -2.415 10.492 1.00 97.75 181 THR A CA 1
ATOM 1459 C C . THR A 1 181 ? 1.374 -1.644 11.747 1.00 97.75 181 THR A C 1
ATOM 1461 O O . THR A 1 181 ? 1.997 -2.167 12.667 1.00 97.75 181 THR A O 1
ATOM 1464 N N . GLN A 1 182 ? 0.914 -0.400 11.838 1.00 96.50 182 GLN A N 1
ATOM 1465 C CA . GLN A 1 182 ? 1.088 0.399 13.043 1.00 96.50 182 GLN A CA 1
ATOM 1466 C C . GLN A 1 182 ? -0.132 1.264 13.336 1.00 96.50 182 GLN A C 1
ATOM 1468 O O . GLN A 1 182 ? -0.795 1.781 12.438 1.00 96.50 182 GLN A O 1
ATOM 1473 N N . VAL A 1 183 ? -0.417 1.450 14.624 1.00 95.19 183 VAL A N 1
ATOM 1474 C CA . VAL A 1 183 ? -1.537 2.269 15.100 1.00 95.19 183 VAL A CA 1
ATOM 1475 C C . VAL A 1 183 ? -1.017 3.593 15.628 1.00 95.19 183 VAL A C 1
ATOM 1477 O O . VAL A 1 183 ? -0.027 3.635 16.364 1.00 95.19 183 VAL A O 1
ATOM 1480 N N . ARG A 1 184 ? -1.709 4.680 15.290 1.00 92.25 184 ARG A N 1
ATOM 1481 C CA . ARG A 1 184 ? -1.445 6.013 15.831 1.00 92.25 184 ARG A CA 1
ATOM 1482 C C . ARG A 1 184 ? -2.732 6.682 16.291 1.00 92.25 184 ARG A C 1
ATOM 1484 O O . ARG A 1 184 ? -3.809 6.469 15.734 1.00 92.25 184 ARG A O 1
ATOM 1491 N N . TYR A 1 185 ? -2.595 7.488 17.337 1.00 88.69 185 TYR A N 1
ATOM 1492 C CA . TYR A 1 185 ? -3.691 8.218 17.954 1.00 88.69 185 TYR A CA 1
ATOM 1493 C C . TYR A 1 185 ? -3.487 9.702 17.726 1.00 88.69 185 TYR A C 1
ATOM 1495 O O . TYR A 1 185 ? -2.430 10.237 18.053 1.00 88.69 185 TYR A O 1
ATOM 1503 N N . PHE A 1 186 ? -4.520 10.368 17.228 1.00 76.50 186 PHE A N 1
ATOM 1504 C CA . PHE A 1 186 ? -4.495 11.808 17.023 1.00 76.50 186 PHE A CA 1
ATOM 1505 C C . PHE A 1 186 ? -5.611 12.484 17.820 1.00 76.50 186 PHE A C 1
ATOM 1507 O O . PHE A 1 186 ? -6.707 11.923 17.968 1.00 76.50 186 PHE A O 1
ATOM 1514 N N . PRO A 1 187 ? -5.371 13.699 18.342 1.00 73.06 187 PRO A N 1
ATOM 1515 C CA . PRO A 1 187 ? -6.434 14.511 18.910 1.00 73.06 187 PRO A CA 1
ATOM 1516 C C . PRO A 1 187 ? -7.520 14.743 17.853 1.00 73.06 187 PRO A C 1
ATOM 1518 O O . PRO A 1 187 ? -7.234 15.126 16.720 1.00 73.06 187 PRO A O 1
ATOM 1521 N N . THR A 1 188 ? -8.781 14.516 18.214 1.00 60.16 188 THR A N 1
ATOM 1522 C CA . THR A 1 188 ? -9.923 14.865 17.359 1.00 60.16 188 THR A CA 1
ATOM 1523 C C . THR A 1 188 ? -9.956 16.385 17.194 1.00 60.16 188 THR A C 1
ATOM 1525 O O . THR A 1 188 ? -10.187 17.079 18.181 1.00 60.16 188 THR A O 1
ATOM 1528 N N . GLY A 1 189 ? -9.710 16.900 15.981 1.00 55.34 189 GLY A N 1
ATOM 1529 C CA . GLY A 1 189 ? -9.818 18.337 15.683 1.00 55.34 189 GLY A CA 1
ATOM 1530 C C . GLY A 1 189 ? -8.624 19.018 15.003 1.00 55.34 189 GLY A C 1
ATOM 1531 O O . GLY A 1 189 ? -8.632 20.243 14.912 1.00 55.34 189 GLY A O 1
ATOM 1532 N N . VAL A 1 190 ? -7.623 18.296 14.484 1.00 45.84 190 VAL A N 1
ATOM 1533 C CA . VAL A 1 190 ? -6.645 18.926 13.577 1.00 45.84 190 VAL A CA 1
ATOM 1534 C C . VAL A 1 190 ? -7.334 19.181 12.236 1.00 45.84 190 VAL A C 1
ATOM 1536 O O . VAL A 1 190 ? -7.368 18.323 11.357 1.00 45.84 190 VAL A O 1
ATOM 1539 N N . SER A 1 191 ? -7.936 20.363 12.090 1.00 38.12 191 SER A N 1
ATOM 1540 C CA . SER A 1 191 ? -8.326 20.886 10.785 1.00 38.12 191 SER A CA 1
ATOM 1541 C C . SER A 1 191 ? -7.101 20.837 9.881 1.00 38.12 191 SER A C 1
ATOM 1543 O O . SER A 1 191 ? -6.050 21.363 10.254 1.00 38.12 191 SER A O 1
ATOM 1545 N N . SER A 1 192 ? -7.228 20.231 8.705 1.00 41.69 192 SER A N 1
ATOM 1546 C CA . SER A 1 192 ? -6.233 20.326 7.646 1.00 41.69 192 SER A CA 1
ATOM 1547 C C . SER A 1 192 ? -6.016 21.801 7.300 1.00 41.69 192 SER A C 1
ATOM 1549 O O . SER A 1 192 ? -6.728 22.379 6.480 1.00 41.69 192 SER A O 1
ATOM 1551 N N . GLY A 1 193 ? -5.024 22.424 7.929 1.00 35.25 193 GLY A N 1
ATOM 1552 C CA . GLY A 1 193 ? -4.492 23.734 7.573 1.00 35.25 193 GLY A CA 1
ATOM 1553 C C . GLY A 1 193 ? -3.651 23.670 6.301 1.00 35.25 193 GLY A C 1
ATOM 1554 O O . GLY A 1 193 ? -2.610 24.304 6.229 1.00 35.25 193 GLY A O 1
ATOM 1555 N N . ALA A 1 194 ? -4.081 22.893 5.308 1.00 34.88 194 ALA A N 1
ATOM 1556 C CA . ALA A 1 194 ? -3.539 22.919 3.964 1.00 34.88 194 ALA A CA 1
ATOM 1557 C C . ALA A 1 194 ? -4.623 23.525 3.074 1.00 34.88 194 ALA A C 1
ATOM 1559 O O . ALA A 1 194 ? -5.463 22.827 2.507 1.00 34.88 194 ALA A O 1
ATOM 1560 N N . LYS A 1 195 ? -4.628 24.859 2.981 1.00 28.72 195 LYS A N 1
ATOM 1561 C CA . LYS A 1 195 ? -5.188 25.508 1.798 1.00 28.72 195 LYS A CA 1
ATOM 1562 C C . LYS A 1 195 ? -4.338 25.032 0.624 1.00 28.72 195 LYS A C 1
ATOM 1564 O O . LYS A 1 195 ? -3.234 25.528 0.427 1.00 28.72 195 LYS A O 1
ATOM 1569 N N . ALA A 1 196 ? -4.839 24.045 -0.109 1.00 32.31 196 ALA A N 1
ATOM 1570 C CA . ALA A 1 196 ? -4.393 23.793 -1.464 1.00 32.31 196 ALA A CA 1
ATOM 1571 C C . ALA A 1 196 ? -4.778 25.031 -2.284 1.00 32.31 196 ALA A C 1
ATOM 1573 O O . ALA A 1 196 ? -5.944 25.228 -2.628 1.00 32.31 196 ALA A O 1
ATOM 1574 N N . SER A 1 197 ? -3.812 25.918 -2.490 1.00 29.64 197 SER A N 1
ATOM 1575 C CA . SER A 1 197 ? -3.890 26.927 -3.536 1.00 29.64 197 SER A CA 1
ATOM 1576 C C . SER A 1 197 ? -3.579 26.215 -4.850 1.00 29.64 197 SER A C 1
ATOM 1578 O O . SER A 1 197 ? -2.554 25.540 -4.943 1.00 29.64 197 SER A O 1
ATOM 1580 N N . LEU A 1 198 ? -4.516 26.320 -5.794 1.00 33.34 198 LEU A N 1
ATOM 1581 C CA . LEU A 1 198 ? -4.361 25.959 -7.206 1.00 33.34 198 LEU A CA 1
ATOM 1582 C C . LEU A 1 198 ? -3.177 26.689 -7.852 1.00 33.34 198 LEU A C 1
ATOM 1584 O O . LEU A 1 198 ? -2.923 27.848 -7.446 1.00 33.34 198 LEU A O 1
#

Secondary structure (DSSP, 8-state):
-EEEEEEEEEE-S-B-S-TTEE-HHHHHHHHTTTS-HHHHTTEEEPPEEEEE---EE--TTSSS-SEETTGGGSPPP-SSTTGGGTTT-TT-TTB-TTS-HHHHSSPPEEEETTEEEE-SEEEEE--TTSS-SEEEEEEEEEEEEEESSGGG-SPPHHHHSS-B-SS-GGGTTTBEEEEEEEEEEE-TT---------

Radius of gyration: 17.53 Å; chains: 1; bounding box: 50×43×42 Å

Sequence (198 aa):
MTRIQQVHWELNMDYLGHPYYVSGNAIYHALGMQLEHDVHQHINASHGMFVPGQFGTFPEEHSQSGIRPYMGSALPDVESYTDLFLFRHPDHPWLLDSRPRDALNAHDIRIQSGMPALAHETIMGRPDDHRKQQQTTRWYVTAYLHADDPDLLPLGEDVLDGLQFGGKRNYGFGEVSLKDTQVRYFPTGVSSGAKASL

Foldseek 3Di:
DWKKKKFKKFFPFFADDDFFWFQQVQVLVLLVVQDDPVLSVFKTKHTWGKFKQAWFFDDPPAPDGDIDHRCRQEQDDDPDPVSLCCRVDLLNNGHDPVDPSVQVSGFDWDQDPNGTTGGQWRKDADDPPDPDRIDIIGMMIIMMMTGPDNVSDDDDQSSVAQTAGHPPVVVVHRTIGTRYMDMDDDPPDPDPPDPPDD

Organism: NCBI:txid890420